Protein AF-A0A1Y3NQA0-F1 (afdb_monomer)

Solvent-accessible surface area (backbone atoms only — not comparable to full-atom values): 13355 Å² total; per-residue (Å²): 139,93,76,60,68,69,59,53,47,51,54,39,72,72,34,87,64,42,62,60,60,48,55,56,28,65,72,42,89,51,62,70,56,17,52,53,32,48,54,48,49,40,62,54,24,56,96,31,71,65,54,22,45,57,48,49,75,68,55,39,61,64,52,38,52,49,50,26,62,70,50,42,31,20,70,16,58,69,68,34,42,52,39,47,51,34,53,46,45,37,40,60,97,28,69,69,44,47,50,49,40,52,74,70,50,49,65,68,46,51,56,75,42,65,31,34,68,46,87,39,80,92,87,34,81,37,81,41,52,66,80,37,91,87,53,80,86,48,73,59,29,52,50,31,46,47,48,54,49,46,51,57,38,65,53,25,39,86,94,46,93,56,17,68,61,43,34,53,52,38,56,77,55,46,41,60,58,58,33,50,50,43,43,68,40,85,91,43,57,66,74,53,18,55,47,24,48,51,35,50,51,40,48,32,60,95,32,67,72,48,40,56,53,56,75,67,59,77,82,78,79,71,84,78,80,65,91,78,78,68,82,80,81,80,128

Mean predicted aligned error: 6.56 Å

Sequence (235 aa):
MNNKPNQLQTCILTSPMGVSRLIDLLDDKREIIRNEGLLLLISLSRSNAEIQKIIAFENAFEKLLGIILQEGVTDGGIVVQDCLQLTHNLLRYNVSNQNLFRESSCIQVLPKLLVSRVQGPKNTLREISLTDPENEWTDQKIVNATLILGLIRILVVPNNPNTTVNQNVMFQCKIMDTLIDLAFCPRIPNKLKCQAFYAIADIIRGNTTNQDSFAKHVIKSGEVIDPTTSPVISS

Secondary structure (DSSP, 8-state):
--S-HHHHHHHHHHSTTHHHHHHGGGG-SSHHHHHHHHHHHHHHHTT-HHHHHHHHHTTHHHHHHHHHHHTTGGG--HHHHHHHHHHHHHHTT-HHHHHHHHHTT-GGGHHHHSEEEEE-GGG-EEEEETTSTT----HHHHHHHHHHHHHHHHHT-TT-TTHHHHHHHHHHTTHHHHHHHHHH-TTS-HHHHHHHHHHHHHHHTT-HHHHHHHHT----------TT-------

Nearest PDB structures (foldseek):
  3grl-assembly1_A  TM=9.377E-01  e=3.101E-14  Bos taurus
  2w3c-assembly1_A  TM=9.663E-01  e=8.653E-14  Homo sapiens
  3gq2-assembly1_A  TM=9.368E-01  e=2.100E-13  Bos taurus
  6lst-assembly1_A  TM=9.363E-01  e=2.687E-11  Saccharomyces cerevisiae S288C
  6lsu-assembly1_A  TM=8.787E-01  e=4.284E-11  Saccharomyces cerevisiae S288C

Foldseek 3Di:
DPDCLPVVLVVQVPDVCSLVVLLVQCVDPPVVSNQVSLVVLLSNLAPDQVSLVVCLVSVLLVSLLVCCLVQFQLPGDVSLLSSLSSLCSSLAPHLPSLVSCVVVVVLLCLVVSQWGWDQDPPRDTDIGHCLDPPNDDDPSSVSRLLSSLVSLCSSLPPPRPRNQVSLVSCVVSVVLVSLVSLLPRPPHDPVNNVSSVSSLCSSPVPHVVSVVVVVPDDDDPDDPPDPPPDPDPDD

pLDDT: mean 90.2, std 13.84, range [35.97, 98.75]

Structure (mmCIF, N/CA/C/O backbone):
data_AF-A0A1Y3NQA0-F1
#
_entry.id   AF-A0A1Y3NQA0-F1
#
loop_
_atom_site.group_PDB
_atom_site.id
_atom_site.type_symbol
_atom_site.label_atom_id
_atom_site.label_alt_id
_atom_site.label_comp_id
_atom_site.label_asym_id
_atom_site.label_entity_id
_atom_site.label_seq_id
_atom_site.pdbx_PDB_ins_code
_atom_site.Cartn_x
_atom_site.Cartn_y
_atom_site.Cartn_z
_atom_site.occupancy
_atom_site.B_iso_or_equiv
_atom_site.auth_seq_id
_atom_site.auth_comp_id
_atom_site.auth_asym_id
_atom_site.auth_atom_id
_atom_site.pdbx_PDB_model_num
ATOM 1 N N . MET A 1 1 ? 8.489 -9.446 24.023 1.00 39.94 1 MET A N 1
ATOM 2 C CA . MET A 1 1 ? 7.274 -9.143 24.814 1.00 39.94 1 MET A CA 1
ATOM 3 C C . MET A 1 1 ? 6.051 -9.888 24.250 1.00 39.94 1 MET A C 1
ATOM 5 O O . MET A 1 1 ? 5.162 -9.264 23.694 1.00 39.94 1 MET A O 1
ATOM 9 N N . ASN A 1 2 ? 5.980 -11.221 24.375 1.00 46.75 2 ASN A N 1
ATOM 10 C CA . ASN A 1 2 ? 4.841 -12.029 23.892 1.00 46.75 2 ASN A CA 1
ATOM 11 C C . ASN A 1 2 ? 3.959 -12.477 25.068 1.00 46.75 2 ASN A C 1
ATOM 13 O O . ASN A 1 2 ? 3.916 -13.658 25.398 1.00 46.75 2 ASN A O 1
ATOM 17 N N . ASN A 1 3 ? 3.296 -11.539 25.748 1.00 59.56 3 ASN A N 1
ATOM 18 C CA . ASN A 1 3 ? 2.455 -11.870 26.900 1.00 59.56 3 ASN A CA 1
ATOM 19 C C . ASN A 1 3 ? 1.006 -11.415 26.649 1.00 59.56 3 ASN A C 1
ATOM 21 O O . ASN A 1 3 ? 0.711 -10.227 26.674 1.00 59.56 3 ASN A O 1
ATOM 25 N N . LYS A 1 4 ? 0.124 -12.383 26.359 1.00 70.69 4 LYS A N 1
ATOM 26 C CA . LYS A 1 4 ? -1.352 -12.272 26.280 1.00 70.69 4 LYS A CA 1
ATOM 27 C C . LYS A 1 4 ? -1.903 -11.101 25.428 1.00 70.69 4 LYS A C 1
ATOM 29 O O . LYS A 1 4 ? -2.600 -10.236 25.963 1.00 70.69 4 LYS A O 1
ATOM 34 N N . PRO A 1 5 ? -1.695 -11.105 24.096 1.00 75.81 5 PRO A N 1
ATOM 35 C CA . PRO A 1 5 ? -2.121 -10.013 23.209 1.00 75.81 5 PRO A CA 1
ATOM 36 C C . PRO A 1 5 ? -3.625 -9.718 23.293 1.00 75.81 5 PRO A C 1
ATOM 38 O O . PRO A 1 5 ? -4.016 -8.558 23.353 1.00 75.81 5 PRO A O 1
ATOM 41 N N . ASN A 1 6 ? -4.464 -10.750 23.410 1.00 79.00 6 ASN A N 1
ATOM 42 C CA . ASN A 1 6 ? -5.917 -10.576 23.499 1.00 79.00 6 ASN A CA 1
ATOM 43 C C . ASN A 1 6 ? -6.341 -9.835 24.777 1.00 79.00 6 ASN A C 1
ATOM 45 O O . ASN A 1 6 ? -7.254 -9.023 24.735 1.00 79.00 6 ASN A O 1
ATOM 49 N N . GLN A 1 7 ? -5.670 -10.078 25.910 1.00 80.19 7 GLN A N 1
ATOM 50 C CA . GLN A 1 7 ? -5.991 -9.380 27.160 1.00 80.19 7 GLN A CA 1
ATOM 51 C C . GLN A 1 7 ? -5.575 -7.911 27.090 1.00 80.19 7 GLN A C 1
ATOM 53 O O . GLN A 1 7 ? -6.334 -7.047 27.516 1.00 80.19 7 GLN A O 1
ATOM 58 N N . LEU A 1 8 ? -4.410 -7.623 26.501 1.00 81.50 8 LEU A N 1
ATOM 59 C CA . LEU A 1 8 ? -3.956 -6.251 26.280 1.00 81.50 8 LEU A CA 1
ATOM 60 C C . LEU A 1 8 ? -4.918 -5.481 25.364 1.00 81.50 8 LEU A C 1
ATOM 62 O O . LEU A 1 8 ? -5.300 -4.360 25.689 1.00 81.50 8 LEU A O 1
ATOM 66 N N . GLN A 1 9 ? -5.342 -6.098 24.257 1.00 83.75 9 GLN A N 1
ATOM 67 C CA . GLN A 1 9 ? -6.334 -5.524 23.348 1.00 83.75 9 GLN A CA 1
ATOM 68 C C . GLN A 1 9 ? -7.642 -5.202 24.081 1.00 83.75 9 GLN A C 1
ATOM 70 O O . GLN A 1 9 ? -8.138 -4.084 23.964 1.00 83.75 9 GLN A O 1
ATOM 75 N N . THR A 1 10 ? -8.166 -6.134 24.887 1.00 81.38 10 THR A N 1
ATOM 76 C CA . THR A 1 10 ? -9.377 -5.897 25.686 1.00 81.38 10 THR A CA 1
ATOM 77 C C . THR A 1 10 ? -9.194 -4.738 26.664 1.00 81.38 10 THR A C 1
ATOM 79 O O . THR A 1 10 ? -10.035 -3.847 26.698 1.00 81.38 10 THR A O 1
ATOM 82 N N . CYS A 1 11 ? -8.088 -4.696 27.414 1.00 81.69 11 CYS A N 1
ATOM 83 C CA . CYS A 1 11 ? -7.825 -3.608 28.359 1.00 81.69 11 CYS A CA 1
ATOM 84 C C . CYS A 1 11 ? -7.766 -2.238 27.666 1.00 81.69 11 CYS A C 1
ATOM 86 O O . CYS A 1 11 ? -8.331 -1.265 28.165 1.00 81.69 11 CYS A O 1
ATOM 88 N N . ILE A 1 12 ? -7.112 -2.158 26.504 1.00 81.44 12 ILE A N 1
ATOM 89 C CA . ILE A 1 12 ? -7.012 -0.912 25.734 1.00 81.44 12 ILE A CA 1
ATOM 90 C C . ILE A 1 12 ? -8.382 -0.486 25.203 1.00 81.44 12 ILE A C 1
ATOM 92 O O . ILE A 1 12 ? -8.710 0.693 25.294 1.00 81.44 12 ILE A O 1
ATOM 96 N N . LEU A 1 13 ? -9.199 -1.425 24.716 1.00 83.69 13 LEU A N 1
ATOM 97 C CA . LEU A 1 13 ? -10.564 -1.142 24.260 1.00 83.69 13 LEU A CA 1
ATOM 98 C C . LEU A 1 13 ? -11.479 -0.658 25.394 1.00 83.69 13 LEU A C 1
ATOM 100 O O . LEU A 1 13 ? -12.356 0.166 25.158 1.00 83.69 13 LEU A O 1
ATOM 104 N N . THR A 1 14 ? -11.274 -1.137 26.624 1.00 85.19 14 THR A N 1
ATOM 105 C CA . THR A 1 14 ? -12.035 -0.664 27.794 1.00 85.19 14 THR A CA 1
ATOM 106 C C . THR A 1 14 ? -11.575 0.697 28.317 1.00 85.19 14 THR A C 1
ATOM 108 O O . THR A 1 14 ? -12.280 1.310 29.115 1.00 85.19 14 THR A O 1
ATOM 111 N N . SER A 1 15 ? -10.403 1.175 27.890 1.00 84.00 15 SER A N 1
ATOM 112 C CA . SER A 1 15 ? -9.869 2.473 28.293 1.00 84.00 15 SER A CA 1
ATOM 113 C C . SER A 1 15 ? -10.393 3.575 27.365 1.00 84.00 15 SER A C 1
ATOM 115 O O . SER A 1 15 ? -10.116 3.536 26.160 1.00 84.00 15 SER A O 1
ATOM 117 N N . PRO A 1 16 ? -11.103 4.595 27.883 1.00 81.69 16 PRO A N 1
ATOM 118 C CA . PRO A 1 16 ? -11.531 5.731 27.074 1.00 81.69 16 PRO A CA 1
ATOM 119 C C . PRO A 1 16 ? -10.336 6.393 26.372 1.00 81.69 16 PRO A C 1
ATOM 121 O O . PRO A 1 16 ? -9.342 6.731 27.015 1.00 81.69 16 PRO A O 1
ATOM 124 N N . MET A 1 17 ? -10.433 6.580 25.052 1.00 84.56 17 MET A N 1
ATOM 125 C CA . MET A 1 17 ? -9.368 7.139 24.197 1.00 84.56 17 MET A CA 1
ATOM 126 C C . MET A 1 17 ? -8.048 6.348 24.196 1.00 84.56 17 MET A C 1
ATOM 128 O O . MET A 1 17 ? -7.018 6.874 23.771 1.00 84.56 17 MET A O 1
ATOM 132 N N . GLY A 1 18 ? -8.044 5.096 24.670 1.00 86.19 18 GLY A N 1
ATOM 133 C CA . GLY A 1 18 ? -6.828 4.289 24.762 1.00 86.19 18 GLY A CA 1
ATOM 134 C C . GLY A 1 18 ? -6.134 4.134 23.410 1.00 86.19 18 GLY A C 1
ATOM 135 O O . GLY A 1 18 ? -4.936 4.370 23.309 1.00 86.19 18 GLY A O 1
ATOM 136 N N . VAL A 1 19 ? -6.898 3.800 22.367 1.00 86.38 19 VAL A N 1
ATOM 137 C CA . VAL A 1 19 ? -6.375 3.641 21.002 1.00 86.38 19 VAL A CA 1
ATOM 138 C C . VAL A 1 19 ? -5.991 4.991 20.385 1.00 86.38 19 VAL A C 1
ATOM 140 O O . VAL A 1 19 ? -4.901 5.089 19.832 1.00 86.38 19 VAL A O 1
ATOM 143 N N . SER A 1 20 ? -6.812 6.037 20.534 1.00 87.69 20 SER A N 1
ATOM 144 C CA . SER A 1 20 ? -6.540 7.369 19.965 1.00 87.69 20 SER A CA 1
ATOM 145 C C . SER A 1 20 ? -5.198 7.935 20.448 1.00 87.69 20 SER A C 1
ATOM 147 O O . SER A 1 20 ? -4.374 8.344 19.638 1.00 87.69 20 SER A O 1
ATOM 149 N N . ARG A 1 21 ? -4.888 7.817 21.749 1.00 89.88 21 ARG A N 1
ATOM 150 C CA . ARG A 1 21 ? -3.587 8.253 22.297 1.00 89.88 21 ARG A CA 1
ATOM 151 C C . ARG A 1 21 ? -2.388 7.494 21.729 1.00 89.88 21 ARG A C 1
ATOM 153 O O . ARG A 1 21 ? -1.283 8.023 21.721 1.00 89.88 21 ARG A O 1
ATOM 160 N N . LEU A 1 22 ? -2.574 6.241 21.309 1.00 90.19 22 LEU A N 1
ATOM 161 C CA . LEU A 1 22 ? -1.507 5.470 20.664 1.00 90.19 22 LEU A CA 1
ATOM 162 C C . LEU A 1 22 ? -1.283 5.918 19.220 1.00 90.19 22 LEU A C 1
ATOM 164 O O . LEU A 1 22 ? -0.169 5.806 18.720 1.00 90.19 22 LEU A O 1
ATOM 168 N N . ILE A 1 23 ? -2.319 6.433 18.563 1.00 90.62 23 ILE A N 1
ATOM 169 C CA . ILE A 1 23 ? -2.231 6.981 17.207 1.00 90.62 23 ILE A CA 1
ATOM 170 C C . ILE A 1 23 ? -1.533 8.338 17.230 1.00 90.62 23 ILE A C 1
ATOM 172 O O . ILE A 1 23 ? -0.713 8.586 16.352 1.00 90.62 23 ILE A O 1
ATOM 176 N N . ASP A 1 24 ? -1.752 9.150 18.269 1.00 91.81 24 ASP A N 1
ATOM 177 C CA . ASP A 1 24 ? -1.032 10.418 18.476 1.00 91.81 24 ASP A CA 1
ATOM 178 C C . ASP A 1 24 ? 0.497 10.227 18.520 1.00 91.81 24 ASP A C 1
ATOM 180 O O . ASP A 1 24 ? 1.255 11.130 18.164 1.00 91.81 24 ASP A O 1
ATOM 184 N N . LEU A 1 25 ? 0.979 9.035 18.903 1.00 92.50 25 LEU A N 1
ATOM 185 C CA . LEU A 1 25 ? 2.411 8.711 18.879 1.00 92.50 25 LEU A CA 1
ATOM 186 C C . LEU A 1 25 ? 2.994 8.738 17.459 1.00 92.50 25 LEU A C 1
ATOM 188 O O . LEU A 1 25 ? 4.192 8.967 17.310 1.00 92.50 25 LEU A O 1
ATOM 192 N N . LEU A 1 26 ? 2.176 8.533 16.419 1.00 91.88 26 LEU A N 1
ATOM 193 C CA . LEU A 1 26 ? 2.624 8.616 15.026 1.00 91.88 26 LEU A CA 1
ATOM 194 C C . LEU A 1 26 ? 3.029 10.042 14.619 1.00 91.88 26 LEU A C 1
ATOM 196 O O . LEU A 1 26 ? 3.794 10.200 13.668 1.00 91.88 26 LEU A O 1
ATOM 200 N N . ASP A 1 27 ? 2.560 11.061 15.345 1.00 91.81 27 ASP A N 1
ATOM 201 C CA . ASP A 1 27 ? 2.918 12.467 15.132 1.00 91.81 27 ASP A CA 1
ATOM 202 C C . ASP A 1 27 ? 4.061 12.941 16.055 1.00 91.81 27 ASP A C 1
ATOM 204 O O . ASP A 1 27 ? 4.431 14.121 16.035 1.00 91.81 27 ASP A O 1
ATOM 208 N N . ASP A 1 28 ? 4.637 12.059 16.886 1.00 93.94 28 ASP A N 1
ATOM 209 C CA . ASP A 1 28 ? 5.738 12.443 17.771 1.00 93.94 28 ASP A CA 1
ATOM 210 C C . ASP A 1 28 ? 6.985 12.808 16.951 1.00 93.94 28 ASP A C 1
ATOM 212 O O . ASP A 1 28 ? 7.446 12.063 16.086 1.00 93.94 28 ASP A O 1
ATOM 216 N N . LYS A 1 29 ? 7.571 13.972 17.255 1.00 91.19 29 LYS A N 1
ATOM 217 C CA . LYS A 1 29 ? 8.772 14.489 16.576 1.00 91.19 29 LYS A CA 1
ATOM 218 C C . LYS A 1 29 ? 10.005 13.615 16.798 1.00 91.19 29 LYS A C 1
ATOM 220 O O . LYS A 1 29 ? 10.979 13.731 16.061 1.00 91.19 29 LYS A O 1
ATOM 225 N N . ARG A 1 30 ? 10.011 12.803 17.856 1.00 94.12 30 ARG A N 1
ATOM 226 C CA . ARG A 1 30 ? 11.107 11.889 18.173 1.00 94.12 30 ARG A CA 1
ATOM 227 C C . ARG A 1 30 ? 10.860 10.590 17.423 1.00 94.12 30 ARG A C 1
ATOM 229 O O . ARG A 1 30 ? 10.008 9.800 17.823 1.00 94.12 30 ARG A O 1
ATOM 236 N N . GLU A 1 31 ? 11.658 10.344 16.388 1.00 91.19 31 GLU A N 1
ATOM 237 C CA . GLU A 1 31 ? 11.526 9.162 15.523 1.00 91.19 31 GLU A CA 1
ATOM 238 C C . GLU A 1 31 ? 11.477 7.849 16.309 1.00 91.19 31 GLU A C 1
ATOM 240 O O . GLU A 1 31 ? 10.686 6.972 15.985 1.00 91.19 31 GLU A O 1
ATOM 245 N N . ILE A 1 32 ? 12.252 7.732 17.391 1.00 93.44 32 ILE A N 1
ATOM 246 C CA . ILE A 1 32 ? 12.253 6.544 18.258 1.00 93.44 32 ILE A CA 1
ATOM 247 C C . ILE A 1 32 ? 10.853 6.279 18.833 1.00 93.44 32 ILE A C 1
ATOM 249 O O . ILE A 1 32 ? 10.381 5.148 18.802 1.00 93.44 32 ILE A O 1
ATOM 253 N N . ILE A 1 33 ? 10.164 7.311 19.328 1.00 94.12 33 ILE A N 1
ATOM 254 C CA . ILE A 1 33 ? 8.828 7.157 19.923 1.00 94.12 33 ILE A CA 1
ATOM 255 C C . ILE A 1 33 ? 7.800 6.837 18.848 1.00 94.12 33 ILE A C 1
ATOM 257 O O . ILE A 1 33 ? 6.993 5.927 19.032 1.00 94.12 33 ILE A O 1
ATOM 261 N N . ARG A 1 34 ? 7.863 7.539 17.714 1.00 94.75 34 ARG A N 1
ATOM 262 C CA . ARG A 1 34 ? 7.008 7.274 16.556 1.00 94.75 34 ARG A CA 1
ATOM 263 C C . ARG A 1 34 ? 7.132 5.823 16.086 1.00 94.75 34 ARG A C 1
ATOM 265 O O . ARG A 1 34 ? 6.122 5.152 15.885 1.00 94.75 34 ARG A O 1
ATOM 272 N N . ASN A 1 35 ? 8.360 5.326 15.949 1.00 93.69 35 ASN A N 1
ATOM 273 C CA . ASN A 1 35 ? 8.638 3.981 15.449 1.00 93.69 35 ASN A CA 1
ATOM 274 C C . ASN A 1 35 ? 8.202 2.898 16.456 1.00 93.69 35 ASN A C 1
ATOM 276 O O . ASN A 1 35 ? 7.581 1.913 16.064 1.00 93.69 35 ASN A O 1
ATOM 280 N N . GLU A 1 36 ? 8.432 3.093 17.759 1.00 94.00 36 GLU A N 1
ATOM 281 C CA . GLU A 1 36 ? 7.929 2.169 18.791 1.00 94.00 36 GLU A CA 1
ATOM 282 C C . GLU A 1 36 ? 6.392 2.184 18.884 1.00 94.00 36 GLU A C 1
ATOM 284 O O . GLU A 1 36 ? 5.756 1.136 19.028 1.00 94.00 36 GLU A O 1
ATOM 289 N N . GLY A 1 37 ? 5.772 3.359 18.732 1.00 94.75 37 GLY A N 1
ATOM 290 C CA . GLY A 1 37 ? 4.318 3.499 18.628 1.00 94.75 37 GLY A CA 1
ATOM 291 C C . GLY A 1 37 ? 3.750 2.726 17.435 1.00 94.75 37 GLY A C 1
ATOM 292 O O . GLY A 1 37 ? 2.760 2.003 17.573 1.00 94.75 37 GLY A O 1
ATOM 293 N N . LEU A 1 38 ? 4.420 2.792 16.283 1.00 95.81 38 LEU A N 1
ATOM 294 C CA . LEU A 1 38 ? 4.060 2.039 15.084 1.00 95.81 38 LEU A CA 1
ATOM 295 C C . LEU A 1 38 ? 4.112 0.519 15.317 1.00 95.81 38 LEU A C 1
ATOM 297 O O . LEU A 1 38 ? 3.150 -0.184 14.995 1.00 95.81 38 LEU A O 1
ATOM 301 N N . LEU A 1 39 ? 5.178 0.007 15.940 1.00 95.56 39 LEU A N 1
ATOM 302 C CA . LEU A 1 39 ? 5.300 -1.416 16.287 1.00 95.56 39 LEU A CA 1
ATOM 303 C C . LEU A 1 39 ? 4.198 -1.877 17.252 1.00 95.56 39 LEU A C 1
ATOM 305 O O . LEU A 1 39 ? 3.630 -2.966 17.091 1.00 95.56 39 LEU A O 1
ATOM 309 N N . LEU A 1 40 ? 3.844 -1.037 18.226 1.00 93.56 40 LEU A N 1
ATOM 310 C CA . LEU A 1 40 ? 2.735 -1.306 19.136 1.00 93.56 40 LEU A CA 1
ATOM 311 C C . LEU A 1 40 ? 1.400 -1.390 18.380 1.00 93.56 40 LEU A C 1
ATOM 313 O O . LEU A 1 40 ? 0.653 -2.352 18.571 1.00 93.56 40 LEU A O 1
ATOM 317 N N . LEU A 1 41 ? 1.118 -0.451 17.473 1.00 95.38 41 LEU A N 1
ATOM 318 C CA . LEU A 1 41 ? -0.094 -0.466 16.645 1.00 95.38 41 LEU A CA 1
ATOM 319 C C . LEU A 1 41 ? -0.153 -1.690 15.715 1.00 95.38 41 LEU A C 1
ATOM 321 O O . LEU A 1 41 ? -1.226 -2.275 15.536 1.00 95.38 41 LEU A O 1
ATOM 325 N N . ILE A 1 42 ? 0.978 -2.148 15.167 1.00 95.25 42 ILE A N 1
ATOM 326 C CA . ILE A 1 42 ? 1.055 -3.402 14.394 1.00 95.25 42 ILE A CA 1
ATOM 327 C C . ILE A 1 42 ? 0.654 -4.598 15.260 1.00 95.25 42 ILE A C 1
ATOM 329 O O . ILE A 1 42 ? -0.109 -5.460 14.816 1.00 95.25 42 ILE A O 1
ATOM 333 N N . SER A 1 43 ? 1.152 -4.659 16.495 1.00 92.25 43 SER A N 1
ATOM 334 C CA . SER A 1 43 ? 0.813 -5.728 17.436 1.00 92.25 43 SER A CA 1
ATOM 335 C C . SER A 1 43 ? -0.675 -5.702 17.806 1.00 92.25 43 SER A C 1
ATOM 337 O O . SER A 1 43 ? -1.351 -6.731 17.756 1.00 92.25 43 SER A O 1
ATOM 339 N N . 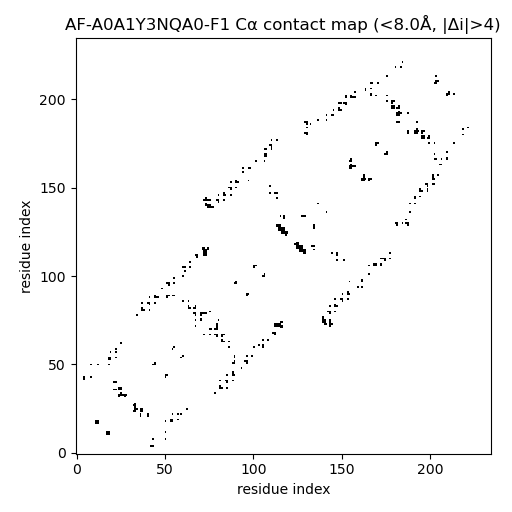LEU A 1 44 ? -1.215 -4.516 18.100 1.00 91.38 44 LEU A N 1
ATOM 340 C CA . LEU A 1 44 ? -2.604 -4.335 18.527 1.00 91.38 44 LEU A CA 1
ATOM 341 C C . LEU A 1 44 ? -3.623 -4.567 17.412 1.00 91.38 44 LEU A C 1
ATOM 343 O O . LEU A 1 44 ? -4.673 -5.147 17.668 1.00 91.38 44 LEU A O 1
ATOM 347 N N . SER A 1 45 ? -3.320 -4.158 16.182 1.00 93.31 45 SER A N 1
ATOM 348 C CA . SER A 1 45 ? -4.211 -4.325 15.023 1.00 93.31 45 SER A CA 1
ATOM 349 C C . SER A 1 45 ? -4.277 -5.763 14.499 1.00 93.31 45 SER A C 1
ATOM 351 O O . SER A 1 45 ? -5.117 -6.081 13.650 1.00 93.31 45 SER A O 1
ATOM 353 N N . ARG A 1 46 ? -3.408 -6.660 14.979 1.00 90.38 46 ARG A N 1
ATOM 354 C CA . ARG A 1 46 ? -3.357 -8.046 14.512 1.00 90.38 46 ARG A CA 1
ATOM 355 C C . ARG A 1 46 ? -4.639 -8.791 14.893 1.00 90.38 46 ARG A C 1
ATOM 357 O O . ARG A 1 46 ? -4.913 -9.021 16.069 1.00 90.38 46 ARG A O 1
ATOM 364 N N . SER A 1 47 ? -5.396 -9.197 13.872 1.00 85.06 47 SER A N 1
ATOM 365 C CA . SER A 1 47 ? -6.607 -10.026 13.982 1.00 85.06 47 SER A CA 1
ATOM 366 C C . SER A 1 47 ? -7.712 -9.470 14.894 1.00 85.06 47 SER A C 1
ATOM 368 O O . SER A 1 47 ? -8.532 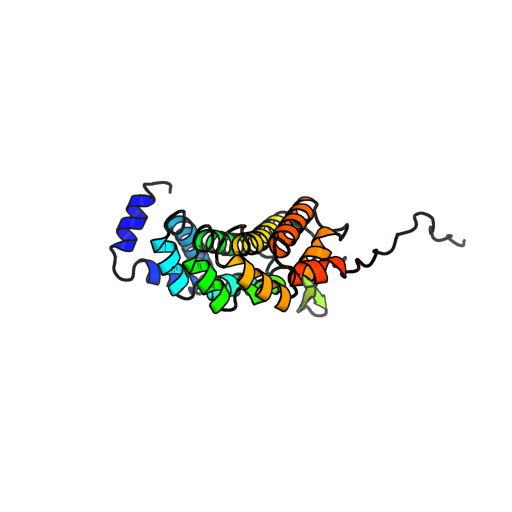-10.240 15.389 1.00 85.06 47 SER A O 1
ATOM 370 N N . ASN A 1 48 ? -7.767 -8.150 15.105 1.00 90.06 48 ASN A N 1
ATOM 371 C CA . ASN A 1 48 ? -8.806 -7.502 15.907 1.00 90.06 48 ASN A CA 1
ATOM 372 C C . ASN A 1 48 ? -9.527 -6.431 15.078 1.00 90.06 48 ASN A C 1
ATOM 374 O O . ASN A 1 48 ? -9.047 -5.306 14.942 1.00 90.06 48 ASN A O 1
ATOM 378 N N . ALA A 1 49 ? -10.678 -6.798 14.508 1.00 91.50 49 ALA A N 1
ATOM 379 C CA . ALA A 1 49 ? -11.427 -5.944 13.586 1.00 91.50 49 ALA A CA 1
ATOM 380 C C . ALA A 1 49 ? -11.904 -4.629 14.223 1.00 91.50 49 ALA A C 1
ATOM 382 O O . ALA A 1 49 ? -12.007 -3.625 13.524 1.00 91.50 49 ALA A O 1
ATOM 383 N N . GLU A 1 50 ? -12.170 -4.620 15.530 1.00 91.38 50 GLU A N 1
ATOM 384 C CA . GLU A 1 50 ? -12.639 -3.423 16.229 1.00 91.38 50 GLU A CA 1
ATOM 385 C C . GLU A 1 50 ? -11.505 -2.415 16.414 1.00 91.38 50 GLU A C 1
ATOM 387 O O . GLU A 1 50 ? -11.634 -1.258 16.023 1.00 91.38 50 GLU A O 1
ATOM 392 N N . ILE A 1 51 ? -10.340 -2.873 16.884 1.00 93.00 51 ILE A N 1
ATOM 393 C CA . ILE A 1 51 ? -9.141 -2.028 16.967 1.00 93.00 51 ILE A CA 1
ATOM 394 C C . ILE A 1 51 ? -8.748 -1.511 15.582 1.00 93.00 51 ILE A C 1
ATOM 396 O O . ILE A 1 51 ? -8.427 -0.336 15.440 1.00 93.00 51 ILE A O 1
ATOM 400 N N . GLN A 1 52 ? -8.804 -2.355 14.548 1.00 95.75 52 GLN A N 1
ATOM 401 C CA . GLN A 1 52 ? -8.510 -1.928 13.178 1.00 95.75 52 GLN A CA 1
ATOM 402 C C . GLN A 1 52 ? -9.431 -0.799 12.708 1.00 95.75 52 GLN A C 1
ATOM 404 O O . GLN A 1 52 ? -8.959 0.122 12.046 1.00 95.75 52 GLN A O 1
ATOM 409 N N . LYS A 1 53 ? -10.730 -0.866 13.021 1.00 94.94 53 LYS A N 1
ATOM 410 C CA . LYS A 1 53 ? -11.682 0.196 12.677 1.00 94.94 53 LYS A CA 1
ATOM 411 C C . LYS A 1 53 ? -11.370 1.476 13.436 1.00 94.94 53 LYS A C 1
ATOM 413 O O . LYS A 1 53 ? -11.258 2.516 12.803 1.00 94.94 53 LYS A O 1
ATOM 418 N N . ILE A 1 54 ? -11.177 1.394 14.755 1.00 93.94 54 ILE A N 1
ATOM 419 C CA . ILE A 1 54 ? -10.851 2.567 15.581 1.00 93.94 54 ILE A CA 1
ATOM 420 C C . ILE A 1 54 ? -9.582 3.245 15.058 1.00 93.94 54 ILE A C 1
ATOM 422 O O . ILE A 1 54 ? -9.584 4.451 14.852 1.00 93.94 54 ILE A O 1
ATOM 426 N N . ILE A 1 55 ? -8.531 2.469 14.761 1.00 95.50 55 ILE A N 1
ATOM 427 C CA . ILE A 1 55 ? -7.297 3.020 14.190 1.00 95.50 55 ILE A CA 1
ATOM 428 C C . ILE A 1 55 ? -7.566 3.715 12.855 1.00 95.50 55 ILE A C 1
ATOM 430 O O . ILE A 1 55 ? -7.100 4.827 12.637 1.00 95.50 55 ILE A O 1
ATOM 434 N N . ALA A 1 56 ? -8.320 3.080 11.959 1.00 95.44 56 ALA A N 1
ATOM 435 C CA . ALA A 1 56 ? -8.595 3.645 10.646 1.00 95.44 56 ALA A CA 1
ATOM 436 C C . ALA A 1 56 ? -9.429 4.939 10.712 1.00 95.44 56 ALA A C 1
ATOM 438 O O . ALA A 1 56 ? -9.134 5.873 9.971 1.00 95.44 56 ALA A O 1
ATOM 439 N N . PHE A 1 57 ? -10.417 5.021 11.612 1.00 93.62 57 PHE A N 1
ATOM 440 C CA . PHE A 1 57 ? -11.266 6.210 11.781 1.00 93.62 57 PHE A CA 1
ATOM 441 C C . PHE A 1 57 ? -10.514 7.442 12.292 1.00 93.62 57 PHE A C 1
ATOM 443 O O . PHE A 1 57 ? -10.937 8.564 12.036 1.00 93.62 57 PHE A O 1
ATOM 450 N N . GLU A 1 58 ? -9.374 7.248 12.945 1.00 93.56 58 GLU A N 1
ATOM 451 C CA . GLU A 1 58 ? -8.504 8.317 13.447 1.00 93.56 58 GLU A CA 1
ATOM 452 C C . GLU A 1 58 ? -7.480 8.768 12.381 1.00 93.56 58 GLU A C 1
ATOM 454 O O . GLU A 1 58 ? -6.342 9.132 12.686 1.00 93.56 58 GLU A O 1
ATOM 459 N N . ASN A 1 59 ? -7.867 8.721 11.097 1.00 94.25 59 ASN A N 1
ATOM 460 C CA . ASN A 1 59 ? -7.079 9.209 9.955 1.00 94.25 59 ASN A CA 1
ATOM 461 C C . ASN A 1 59 ? -5.685 8.549 9.837 1.00 94.25 59 ASN A C 1
ATOM 463 O O . ASN A 1 59 ? -4.692 9.173 9.442 1.00 94.25 59 ASN A O 1
ATOM 467 N N . ALA A 1 60 ? -5.582 7.276 10.238 1.00 96.06 60 ALA A N 1
ATOM 468 C CA . ALA A 1 60 ? -4.309 6.563 10.256 1.00 96.06 60 ALA A CA 1
ATOM 469 C C . ALA A 1 60 ? -3.774 6.262 8.850 1.00 96.06 60 ALA A C 1
ATOM 471 O O . ALA A 1 60 ? -2.561 6.215 8.668 1.00 96.06 60 ALA A O 1
ATOM 472 N N . PHE A 1 61 ? -4.631 6.068 7.843 1.00 97.94 61 PHE A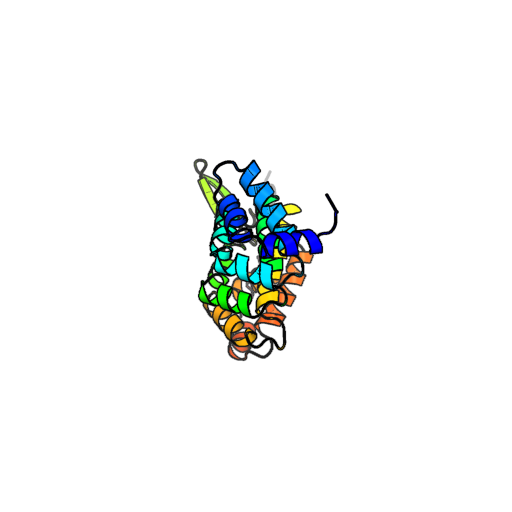 N 1
ATOM 473 C CA . PHE A 1 61 ? -4.168 5.736 6.493 1.00 97.94 61 PHE A CA 1
ATOM 474 C C . PHE A 1 61 ? -3.352 6.867 5.872 1.00 97.94 61 PHE A C 1
ATOM 476 O O . PHE A 1 61 ? -2.248 6.639 5.382 1.00 97.94 61 PHE A O 1
ATOM 483 N N . GLU A 1 62 ? -3.856 8.090 5.951 1.00 97.00 62 GLU A N 1
ATOM 484 C CA . GLU A 1 62 ? -3.215 9.298 5.452 1.00 97.00 62 GLU A CA 1
ATOM 485 C C . GLU A 1 62 ? -1.890 9.549 6.179 1.00 97.00 62 GLU A C 1
ATOM 487 O O . GLU A 1 62 ? -0.886 9.858 5.535 1.00 97.00 62 GLU A O 1
ATOM 492 N N . LYS A 1 63 ? -1.856 9.341 7.505 1.00 96.38 63 LYS A N 1
ATOM 493 C CA . LYS A 1 63 ? -0.627 9.435 8.311 1.00 96.38 63 LYS A CA 1
ATOM 494 C C . LYS A 1 63 ? 0.414 8.408 7.866 1.00 96.38 63 LYS A C 1
ATOM 496 O O . LYS A 1 63 ? 1.552 8.774 7.582 1.00 96.38 63 LYS A O 1
ATOM 501 N N . LEU A 1 64 ? 0.029 7.136 7.752 1.00 98.12 64 LEU A N 1
ATOM 502 C CA . LEU A 1 64 ? 0.938 6.052 7.365 1.00 98.12 64 LEU A CA 1
ATOM 503 C C . LEU A 1 64 ? 1.477 6.239 5.944 1.00 98.12 64 LEU A C 1
ATOM 505 O O . LEU A 1 64 ? 2.679 6.108 5.722 1.00 98.12 64 LEU A O 1
ATOM 509 N N . LEU A 1 65 ? 0.616 6.594 4.989 1.00 98.25 65 LEU A N 1
ATOM 510 C CA . LEU A 1 65 ? 1.035 6.891 3.619 1.00 98.25 65 LEU A CA 1
ATOM 511 C C . LEU A 1 65 ? 1.924 8.137 3.552 1.00 98.25 65 LEU A C 1
ATOM 513 O O . LEU A 1 65 ? 2.889 8.149 2.790 1.00 98.25 65 LEU A O 1
ATOM 517 N N . GLY A 1 66 ? 1.645 9.153 4.371 1.00 97.50 66 GLY A N 1
ATOM 518 C CA . GLY A 1 66 ? 2.489 10.335 4.520 1.00 97.50 66 GLY A CA 1
ATOM 519 C C . GLY A 1 66 ? 3.900 9.988 4.992 1.00 97.50 66 GLY A C 1
ATOM 520 O O . GLY A 1 66 ? 4.867 10.433 4.375 1.00 97.50 66 GLY A O 1
ATOM 521 N N . ILE A 1 67 ? 4.023 9.135 6.015 1.00 96.88 67 ILE A N 1
ATOM 522 C CA . ILE A 1 67 ? 5.321 8.639 6.495 1.00 96.88 67 ILE A CA 1
ATOM 523 C C . ILE A 1 67 ? 6.039 7.876 5.376 1.00 96.88 67 ILE A C 1
ATOM 525 O O . ILE A 1 67 ? 7.187 8.184 5.080 1.00 96.88 67 ILE A O 1
ATOM 529 N N . ILE A 1 68 ? 5.365 6.956 4.675 1.00 98.31 68 ILE A N 1
ATOM 530 C CA . ILE A 1 68 ? 5.981 6.196 3.570 1.00 98.31 68 ILE A CA 1
ATOM 531 C C . ILE A 1 68 ? 6.510 7.127 2.469 1.00 98.31 68 ILE A C 1
ATOM 533 O O . ILE A 1 68 ? 7.614 6.937 1.958 1.00 98.31 68 ILE A O 1
ATOM 537 N N . LEU A 1 69 ? 5.734 8.149 2.103 1.00 97.31 69 LEU A N 1
ATOM 538 C CA . LEU A 1 69 ? 6.136 9.139 1.107 1.00 97.31 69 LEU A CA 1
ATOM 539 C C . LEU A 1 69 ? 7.323 9.986 1.575 1.00 97.31 69 LEU A C 1
ATOM 541 O O . LEU A 1 69 ? 8.126 10.392 0.740 1.00 97.31 69 LEU A O 1
ATOM 545 N N . GLN A 1 70 ? 7.455 10.277 2.866 1.00 95.31 70 GLN A N 1
ATOM 546 C CA . GLN A 1 70 ? 8.578 11.051 3.402 1.00 95.31 70 GLN A CA 1
ATOM 547 C C . GLN A 1 70 ? 9.847 10.199 3.516 1.00 95.31 70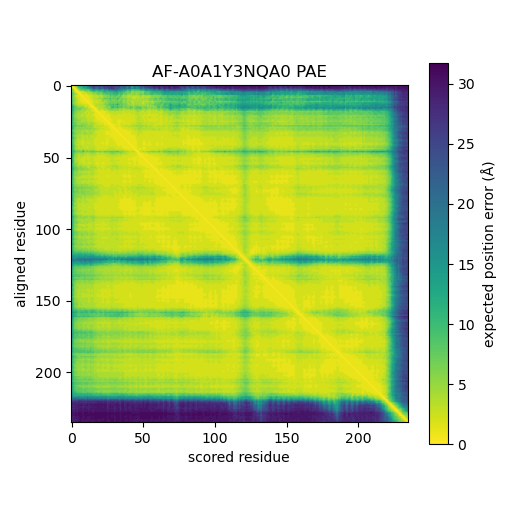 GLN A C 1
ATOM 549 O O . GLN A 1 70 ? 10.914 10.637 3.098 1.00 95.31 70 GLN A O 1
ATOM 554 N N . GLU A 1 71 ? 9.706 8.952 3.961 1.00 95.19 71 GLU A N 1
ATOM 555 C CA . GLU A 1 71 ? 10.792 8.005 4.252 1.00 95.19 71 GLU A CA 1
ATOM 556 C C . GLU A 1 71 ? 11.359 7.306 3.001 1.00 95.19 71 GLU A C 1
ATOM 558 O O . GLU A 1 71 ? 12.027 6.283 3.103 1.00 95.19 71 GLU A O 1
ATOM 563 N N . GLY A 1 72 ? 11.106 7.837 1.801 1.00 94.94 72 GLY A N 1
ATOM 564 C CA . GLY A 1 72 ? 11.742 7.348 0.573 1.00 94.94 72 GLY A CA 1
ATOM 565 C C . GLY A 1 72 ? 11.005 6.227 -0.160 1.00 94.94 72 GLY A C 1
ATOM 566 O O . GLY A 1 72 ? 11.602 5.597 -1.026 1.00 94.94 72 GLY A O 1
ATOM 567 N N . VAL A 1 73 ? 9.715 6.005 0.118 1.00 97.19 73 VAL A N 1
ATOM 568 C CA . VAL A 1 73 ? 8.858 5.038 -0.599 1.00 97.19 73 VAL A CA 1
ATOM 569 C C . VAL A 1 73 ? 9.499 3.646 -0.688 1.00 97.19 73 VAL A C 1
ATOM 571 O O . VAL A 1 73 ? 9.882 3.101 0.342 1.00 97.19 73 VAL A O 1
ATOM 574 N N . THR A 1 74 ? 9.626 3.034 -1.873 1.00 97.62 74 THR A N 1
ATOM 575 C CA . THR A 1 74 ? 10.275 1.720 -2.003 1.00 97.62 74 THR A CA 1
ATOM 576 C C . THR A 1 74 ? 11.706 1.692 -1.461 1.00 97.62 74 THR A C 1
ATOM 578 O O . THR A 1 74 ? 12.084 0.673 -0.886 1.00 97.62 74 THR A O 1
ATOM 581 N N . ASP A 1 75 ? 12.467 2.786 -1.570 1.00 97.62 75 ASP A N 1
ATOM 582 C CA . ASP A 1 75 ? 13.853 2.889 -1.088 1.00 97.62 75 ASP A CA 1
ATOM 583 C C . ASP A 1 75 ? 13.963 3.078 0.431 1.00 97.62 75 ASP A C 1
ATOM 585 O O . ASP A 1 75 ? 15.063 3.042 0.983 1.00 97.62 75 ASP A O 1
ATOM 589 N N . GLY A 1 76 ? 12.836 3.272 1.119 1.00 96.94 76 GLY A N 1
ATOM 590 C CA . GLY A 1 76 ? 12.820 3.482 2.557 1.00 96.94 76 GLY A CA 1
ATOM 591 C C . GLY A 1 76 ? 13.244 2.267 3.377 1.00 96.94 76 GLY A C 1
ATOM 592 O O . GLY A 1 76 ? 13.198 1.115 2.941 1.00 96.94 76 GLY A O 1
ATOM 593 N N . GLY A 1 77 ? 13.650 2.532 4.616 1.00 97.38 77 GLY A N 1
ATOM 594 C CA . GLY A 1 77 ? 14.078 1.499 5.553 1.00 97.38 77 GLY A CA 1
ATOM 595 C C . GLY A 1 77 ? 12.921 0.728 6.197 1.00 97.38 77 GLY A C 1
ATOM 596 O O . GLY A 1 77 ? 11.794 0.675 5.703 1.00 97.38 77 GLY A O 1
ATOM 597 N N . ILE A 1 78 ? 13.205 0.162 7.370 1.00 97.69 78 ILE A N 1
ATOM 598 C CA . ILE A 1 78 ? 12.256 -0.633 8.165 1.00 97.69 78 ILE A CA 1
ATOM 599 C C . ILE A 1 78 ? 10.985 0.151 8.524 1.00 97.69 78 ILE A C 1
ATOM 601 O O . ILE A 1 78 ? 9.904 -0.425 8.542 1.00 97.69 78 ILE A O 1
ATOM 605 N N . VAL A 1 79 ? 11.075 1.471 8.708 1.00 97.44 79 VAL A N 1
ATOM 606 C CA . VAL A 1 79 ? 9.904 2.315 9.005 1.00 97.44 79 VAL A CA 1
ATOM 607 C C . VAL A 1 79 ? 8.849 2.226 7.897 1.00 97.44 79 VAL A C 1
ATOM 609 O O . VAL A 1 79 ? 7.663 2.077 8.189 1.00 97.44 79 VAL A O 1
ATOM 612 N N . VAL A 1 80 ? 9.260 2.235 6.622 1.00 98.44 80 VAL A N 1
ATOM 613 C CA . VAL A 1 80 ? 8.328 2.056 5.496 1.00 98.44 80 VAL A CA 1
ATOM 614 C C . VAL A 1 80 ? 7.679 0.678 5.546 1.00 98.44 80 VAL A C 1
ATOM 616 O O . VAL A 1 80 ? 6.459 0.566 5.399 1.00 98.44 80 VAL A O 1
ATOM 619 N N . GLN A 1 81 ? 8.474 -0.366 5.779 1.00 98.56 81 GLN A N 1
ATOM 620 C CA . GLN A 1 81 ? 7.968 -1.729 5.915 1.00 98.56 81 GLN A CA 1
ATOM 621 C C . GLN A 1 81 ? 6.917 -1.827 7.024 1.00 98.56 81 GLN A C 1
ATOM 623 O O . GLN A 1 81 ? 5.862 -2.424 6.812 1.00 98.56 81 GLN A O 1
ATOM 628 N N . ASP A 1 82 ? 7.179 -1.226 8.181 1.00 98.44 82 ASP A N 1
ATOM 629 C CA . ASP A 1 82 ? 6.285 -1.250 9.333 1.00 98.44 82 ASP A CA 1
ATOM 630 C C . ASP A 1 82 ? 4.983 -0.484 9.047 1.00 98.44 82 ASP A C 1
ATOM 632 O O . ASP A 1 82 ? 3.890 -0.990 9.324 1.00 98.44 82 ASP A O 1
ATOM 636 N N . CYS A 1 83 ? 5.052 0.678 8.386 1.00 98.62 83 CYS A N 1
ATOM 637 C CA . CYS A 1 83 ? 3.858 1.408 7.950 1.00 98.62 83 CYS A CA 1
ATOM 638 C C . CYS A 1 83 ? 3.013 0.586 6.968 1.00 98.62 83 CYS A C 1
ATOM 640 O O . CYS A 1 83 ? 1.783 0.521 7.093 1.00 98.62 83 CYS A O 1
ATOM 642 N N . LEU A 1 84 ? 3.660 -0.086 6.013 1.00 98.69 84 LEU A N 1
ATOM 643 C CA . LEU A 1 84 ? 2.986 -0.971 5.067 1.00 98.69 84 LEU A CA 1
ATOM 644 C C . LEU A 1 84 ? 2.371 -2.174 5.792 1.00 98.69 84 LEU A C 1
ATOM 646 O O . LEU A 1 84 ? 1.228 -2.533 5.516 1.00 98.69 84 LEU A O 1
ATOM 650 N N . GLN A 1 85 ? 3.075 -2.763 6.758 1.00 98.50 85 GLN A N 1
ATOM 651 C CA . GLN A 1 85 ? 2.588 -3.888 7.551 1.00 98.50 85 GLN A CA 1
ATOM 652 C C . GLN A 1 85 ? 1.366 -3.512 8.400 1.00 98.50 85 GLN A C 1
ATOM 654 O O . GLN A 1 85 ? 0.408 -4.290 8.468 1.00 98.50 85 GLN A O 1
ATOM 659 N N . LEU A 1 86 ? 1.355 -2.326 9.015 1.00 98.38 86 LEU A N 1
ATOM 660 C CA . LEU A 1 86 ? 0.173 -1.821 9.711 1.00 98.38 86 LEU A CA 1
ATOM 661 C C . LEU A 1 86 ? -0.981 -1.610 8.728 1.00 98.38 86 LEU A C 1
ATOM 663 O O . LEU A 1 86 ? -2.079 -2.105 8.967 1.00 98.38 86 LEU A O 1
ATOM 667 N N . THR A 1 87 ? -0.727 -0.972 7.584 1.00 98.62 87 THR A N 1
ATOM 668 C CA . THR A 1 87 ? -1.744 -0.777 6.535 1.00 98.62 87 THR A CA 1
ATOM 669 C C . THR A 1 87 ? -2.346 -2.114 6.078 1.00 98.62 87 THR A C 1
ATOM 671 O O . THR A 1 87 ? -3.564 -2.243 5.956 1.00 98.62 87 THR A O 1
ATOM 674 N N . HIS A 1 88 ? -1.519 -3.153 5.918 1.00 98.25 88 HIS A N 1
ATOM 675 C CA . HIS A 1 88 ? -1.971 -4.523 5.645 1.00 98.25 88 HIS A CA 1
ATOM 676 C C . HIS A 1 88 ? -2.910 -5.052 6.730 1.00 98.25 88 HIS A C 1
ATOM 678 O O . HIS A 1 88 ? -3.976 -5.577 6.406 1.00 98.25 88 HIS A O 1
ATOM 684 N N . ASN A 1 89 ? -2.547 -4.903 8.008 1.00 97.69 89 ASN A N 1
ATOM 685 C CA . ASN A 1 89 ? -3.393 -5.343 9.119 1.00 97.69 89 ASN A CA 1
ATOM 686 C C . ASN A 1 89 ? -4.747 -4.630 9.119 1.00 97.69 89 ASN A C 1
ATOM 688 O O . ASN A 1 89 ? -5.764 -5.266 9.377 1.00 97.69 89 ASN A O 1
ATOM 692 N N . LEU A 1 90 ? -4.761 -3.328 8.825 1.00 98.12 90 LEU A N 1
ATOM 693 C CA . LEU A 1 90 ? -5.976 -2.517 8.820 1.00 98.12 90 LEU A CA 1
ATOM 694 C C . LEU A 1 90 ? -6.914 -2.862 7.657 1.00 98.12 90 LEU A C 1
ATOM 696 O O . LEU A 1 90 ? -8.123 -2.718 7.810 1.00 98.12 90 LEU A O 1
ATOM 700 N N . LEU A 1 91 ? -6.396 -3.312 6.511 1.00 97.56 91 LEU A N 1
ATOM 701 C CA . LEU A 1 91 ? -7.210 -3.601 5.322 1.00 97.56 91 LEU A CA 1
ATOM 702 C C . LEU A 1 91 ? -7.619 -5.071 5.192 1.00 97.56 91 LEU A C 1
ATOM 704 O O . LEU A 1 91 ? -8.674 -5.381 4.624 1.00 97.56 91 LEU A O 1
ATOM 708 N N . ARG A 1 92 ? -6.782 -6.003 5.653 1.00 95.12 92 ARG A N 1
ATOM 709 C CA . ARG A 1 92 ? -6.997 -7.431 5.412 1.00 95.12 92 ARG A CA 1
ATOM 710 C C . ARG A 1 92 ? -8.256 -7.917 6.132 1.00 95.12 92 ARG A C 1
ATOM 712 O O . ARG A 1 92 ? -8.364 -7.829 7.347 1.00 95.12 92 ARG A O 1
ATOM 719 N N . TYR A 1 93 ? -9.188 -8.476 5.357 1.00 93.00 93 TYR A N 1
ATOM 720 C CA . TYR A 1 93 ? -10.488 -8.973 5.830 1.00 93.00 93 TYR A CA 1
ATOM 721 C C . TYR A 1 93 ? -11.374 -7.915 6.516 1.00 93.00 93 TYR A C 1
ATOM 723 O O . TYR A 1 93 ? -12.293 -8.272 7.249 1.00 93.00 93 TYR A O 1
ATOM 731 N N . ASN A 1 94 ? -11.142 -6.623 6.254 1.00 95.38 94 ASN A N 1
ATOM 732 C CA . ASN A 1 94 ? -11.907 -5.532 6.852 1.00 95.38 94 ASN A CA 1
ATOM 733 C C . ASN A 1 94 ? -12.542 -4.647 5.768 1.00 95.38 94 ASN A C 1
ATOM 735 O O . ASN A 1 94 ? -11.964 -3.664 5.311 1.00 95.38 94 ASN A O 1
ATOM 739 N N . VAL A 1 95 ? -13.753 -5.017 5.339 1.00 95.12 95 VAL A N 1
ATOM 740 C CA . VAL A 1 95 ? -14.496 -4.334 4.258 1.00 95.12 95 VAL A CA 1
ATOM 741 C C . VAL A 1 95 ? -14.764 -2.860 4.589 1.00 95.12 95 VAL A C 1
ATOM 743 O O . VAL A 1 95 ? -14.672 -2.014 3.702 1.00 95.12 95 VAL A O 1
ATOM 746 N N . SER A 1 96 ? -15.038 -2.543 5.861 1.00 95.81 96 SER A N 1
ATOM 747 C CA . SER A 1 96 ? -15.253 -1.165 6.329 1.00 95.81 96 SER A CA 1
ATOM 748 C C . SER A 1 96 ? -14.011 -0.309 6.099 1.00 95.81 96 SER A C 1
ATOM 750 O O . SER A 1 96 ? -14.091 0.761 5.505 1.00 95.81 96 SER A O 1
ATOM 752 N N . ASN A 1 97 ? -12.849 -0.817 6.501 1.00 97.81 97 ASN A N 1
ATOM 753 C CA . ASN A 1 97 ? -11.588 -0.109 6.325 1.00 97.81 97 ASN A CA 1
ATOM 754 C C . ASN A 1 97 ? -11.183 0.004 4.851 1.00 97.81 97 ASN A C 1
ATOM 756 O O . ASN A 1 97 ? -10.623 1.017 4.453 1.00 97.81 97 ASN A O 1
ATOM 760 N N . GLN A 1 98 ? -11.493 -0.996 4.022 1.00 97.50 98 GLN A N 1
ATOM 761 C CA . GLN A 1 98 ? -11.272 -0.912 2.574 1.00 97.50 98 GLN A CA 1
ATOM 762 C C . GLN A 1 98 ? -12.137 0.171 1.912 1.00 97.50 98 GLN A C 1
ATOM 764 O O . GLN A 1 98 ? -11.669 0.831 0.986 1.00 97.50 98 GLN A O 1
ATOM 769 N N . ASN A 1 99 ? -13.376 0.364 2.379 1.00 97.19 99 ASN A N 1
ATOM 770 C CA . ASN A 1 99 ? -14.227 1.470 1.932 1.00 97.19 99 ASN A CA 1
ATOM 771 C C . ASN A 1 99 ? -13.639 2.815 2.334 1.00 97.19 99 ASN A C 1
ATOM 773 O O . ASN A 1 99 ? -13.448 3.663 1.466 1.00 97.19 99 ASN A O 1
ATOM 777 N N . LEU A 1 100 ? -13.266 2.959 3.607 1.00 97.88 100 LEU A N 1
ATOM 778 C CA . LEU A 1 100 ? -12.650 4.181 4.111 1.00 97.88 100 LEU A CA 1
ATOM 779 C C . LEU A 1 100 ? -11.366 4.523 3.341 1.00 97.88 100 LEU A C 1
ATOM 781 O O . LEU A 1 100 ? -11.212 5.642 2.875 1.00 97.88 100 LEU A O 1
ATOM 785 N N . PHE A 1 101 ? -10.491 3.543 3.097 1.00 98.38 101 PHE A N 1
ATOM 786 C CA . PHE A 1 101 ? -9.267 3.732 2.311 1.00 98.38 101 PHE A CA 1
ATOM 787 C C . PHE A 1 101 ? -9.546 4.242 0.887 1.00 98.38 101 PHE A C 1
ATOM 789 O O . PHE A 1 101 ? -8.809 5.076 0.359 1.00 98.38 101 PHE A O 1
ATOM 796 N N . ARG A 1 102 ? -10.616 3.758 0.243 1.00 97.69 102 ARG A N 1
ATOM 797 C CA . ARG A 1 102 ? -11.044 4.267 -1.068 1.00 97.69 102 ARG A CA 1
ATOM 798 C C . ARG A 1 102 ? -11.589 5.694 -0.960 1.00 97.69 102 ARG A C 1
ATOM 800 O O . ARG A 1 102 ? -11.233 6.530 -1.786 1.00 97.69 102 ARG A O 1
ATOM 807 N N . GLU A 1 103 ? -12.456 5.960 0.011 1.00 96.94 103 GLU A N 1
ATOM 808 C CA . GLU A 1 103 ? -13.135 7.252 0.197 1.00 96.94 103 GLU A CA 1
ATOM 809 C C . GLU A 1 103 ? -12.157 8.373 0.574 1.00 96.94 103 GLU A C 1
ATOM 811 O O . GLU A 1 103 ? -12.253 9.476 0.040 1.00 96.94 103 GLU A O 1
ATOM 816 N N . SER A 1 104 ? -11.127 8.052 1.358 1.00 97.00 104 SER A N 1
ATOM 817 C CA . SER A 1 104 ? -9.978 8.916 1.663 1.00 97.00 104 SER A CA 1
ATOM 818 C C . SER A 1 104 ? -9.004 9.110 0.490 1.00 97.00 104 SER A C 1
ATOM 820 O O . SER A 1 104 ? -7.932 9.691 0.645 1.00 97.00 104 SER A O 1
ATOM 822 N N . SER A 1 105 ? -9.333 8.618 -0.708 1.00 97.38 105 SER A N 1
ATOM 823 C CA . SER A 1 105 ? -8.481 8.699 -1.901 1.00 97.38 105 SER A CA 1
ATOM 824 C C . SER A 1 105 ? -7.083 8.079 -1.733 1.00 97.38 105 SER A C 1
ATOM 826 O O . SER A 1 105 ? -6.126 8.464 -2.410 1.00 97.38 105 SER A O 1
ATOM 828 N N . CYS A 1 106 ? -6.935 7.093 -0.845 1.00 98.31 106 CYS A N 1
ATOM 829 C CA . CYS A 1 106 ? -5.646 6.456 -0.595 1.00 98.31 106 CYS A CA 1
ATOM 830 C C . CYS A 1 106 ? -5.223 5.508 -1.735 1.00 98.31 106 CYS A C 1
ATOM 832 O O . CYS A 1 106 ? -4.030 5.296 -1.948 1.00 98.31 106 CYS A O 1
ATOM 834 N N . ILE A 1 107 ? -6.169 4.976 -2.524 1.00 98.06 107 ILE A N 1
ATOM 835 C CA . ILE A 1 107 ? -5.863 4.136 -3.703 1.00 98.06 107 ILE A CA 1
ATOM 836 C C . ILE A 1 107 ? -5.056 4.928 -4.743 1.00 98.06 107 ILE A C 1
ATOM 838 O O . ILE A 1 107 ? -4.098 4.414 -5.317 1.00 98.06 107 ILE A O 1
ATOM 842 N N . GLN A 1 108 ? -5.393 6.203 -4.927 1.00 97.19 108 GLN A N 1
ATOM 843 C CA . GLN A 1 108 ? -4.766 7.150 -5.846 1.00 97.19 108 GLN A CA 1
ATOM 844 C C . GLN A 1 108 ? -3.299 7.430 -5.477 1.00 97.19 108 GLN A C 1
ATOM 846 O O . GLN A 1 108 ? -2.525 7.907 -6.307 1.00 97.19 108 GLN A O 1
ATOM 851 N N . VAL A 1 109 ? -2.907 7.150 -4.230 1.00 97.75 109 VAL A N 1
ATOM 852 C CA . VAL A 1 109 ? -1.535 7.326 -3.739 1.00 97.75 109 VAL A CA 1
ATOM 853 C C . VAL A 1 109 ? -0.656 6.123 -4.089 1.00 97.75 109 VAL A C 1
ATOM 855 O O . VAL A 1 109 ? 0.546 6.299 -4.266 1.00 97.75 109 VAL A O 1
ATOM 858 N N . LEU A 1 110 ? -1.226 4.923 -4.261 1.00 97.12 110 LEU A N 1
ATOM 859 C CA . LEU A 1 110 ? -0.466 3.683 -4.472 1.00 97.12 110 LEU A CA 1
ATOM 860 C C . LEU A 1 110 ? 0.538 3.726 -5.645 1.00 97.12 110 LEU A C 1
ATOM 862 O O . LEU A 1 110 ? 1.657 3.257 -5.436 1.00 97.12 110 LEU A O 1
ATOM 866 N N . PRO A 1 111 ? 0.236 4.310 -6.830 1.00 95.81 111 PRO A N 1
ATOM 867 C CA . PRO A 1 111 ? 1.235 4.464 -7.893 1.00 95.81 111 PRO A CA 1
ATOM 868 C C . PRO A 1 111 ? 2.482 5.222 -7.436 1.00 95.81 111 PRO A C 1
ATOM 870 O O . PRO A 1 111 ? 3.597 4.834 -7.764 1.00 95.81 111 PRO A O 1
ATOM 873 N N . LYS A 1 112 ? 2.299 6.270 -6.622 1.00 96.19 112 LYS A N 1
ATOM 874 C CA . LYS A 1 112 ? 3.384 7.123 -6.112 1.00 96.19 112 LYS A CA 1
ATOM 875 C C . LYS A 1 112 ? 4.267 6.405 -5.094 1.00 96.19 112 LYS A C 1
ATOM 877 O O . LYS A 1 112 ? 5.326 6.906 -4.743 1.00 96.19 112 LYS A O 1
ATOM 882 N N . LEU A 1 113 ? 3.826 5.253 -4.588 1.00 97.75 113 LEU A N 1
ATOM 883 C CA . LEU A 1 113 ? 4.639 4.403 -3.725 1.00 97.75 113 LEU A CA 1
ATOM 884 C C . LEU A 1 113 ? 5.524 3.452 -4.539 1.00 97.75 113 LEU A C 1
ATOM 886 O O . LEU A 1 113 ? 6.504 2.958 -3.999 1.00 97.75 113 LEU A O 1
ATOM 890 N N . LEU A 1 114 ? 5.195 3.191 -5.812 1.00 97.25 114 LEU A N 1
ATOM 891 C CA . LEU A 1 114 ? 5.912 2.288 -6.723 1.00 97.25 114 LEU A CA 1
ATOM 892 C C . LEU A 1 114 ? 6.914 3.046 -7.605 1.00 97.25 114 LEU A C 1
ATOM 894 O O . LEU A 1 114 ? 6.980 2.854 -8.818 1.00 97.25 114 LEU A O 1
ATOM 898 N N . VAL A 1 115 ? 7.705 3.905 -6.974 1.00 96.88 115 VAL A N 1
ATOM 899 C CA . VAL A 1 115 ? 8.778 4.683 -7.603 1.00 96.88 115 VAL A CA 1
ATOM 900 C C . VAL A 1 115 ? 10.047 4.549 -6.774 1.00 96.88 115 VAL A C 1
ATOM 902 O O . VAL A 1 115 ? 9.999 4.096 -5.625 1.00 96.88 115 VAL A O 1
ATOM 905 N N . SER A 1 116 ? 11.176 4.937 -7.357 1.00 96.56 116 SER A N 1
ATOM 906 C CA . SER A 1 116 ? 12.448 5.039 -6.649 1.00 96.56 116 SER A CA 1
ATOM 907 C C . SER A 1 116 ? 12.941 6.481 -6.611 1.00 96.56 116 SER A C 1
ATOM 909 O O . SER A 1 116 ? 12.566 7.299 -7.450 1.00 96.56 116 SER A O 1
ATOM 911 N N . ARG A 1 117 ? 13.764 6.812 -5.618 1.00 94.12 117 ARG A N 1
ATOM 912 C CA . ARG A 1 117 ? 14.408 8.113 -5.462 1.00 94.12 117 ARG A CA 1
ATOM 913 C C . ARG A 1 117 ? 15.913 7.941 -5.481 1.00 94.12 117 ARG A C 1
ATOM 915 O O . ARG A 1 117 ? 16.489 7.339 -4.581 1.00 94.12 117 ARG A O 1
ATOM 922 N N . VAL A 1 118 ? 16.541 8.530 -6.488 1.00 91.25 118 VAL A N 1
ATOM 923 C CA . VAL A 1 118 ? 17.994 8.497 -6.670 1.00 91.25 118 VAL A CA 1
ATOM 924 C C . VAL A 1 118 ? 18.599 9.881 -6.503 1.00 91.25 118 VAL A C 1
ATOM 926 O O . VAL A 1 118 ? 17.915 10.907 -6.601 1.00 91.25 118 VAL A O 1
ATOM 929 N N . GLN A 1 119 ? 19.905 9.911 -6.248 1.00 87.88 119 GLN A N 1
ATOM 930 C CA . GLN A 1 119 ? 20.652 11.150 -6.115 1.00 87.88 119 GLN A CA 1
ATOM 931 C C . GLN A 1 119 ? 20.751 11.855 -7.474 1.00 87.88 119 GLN A C 1
ATOM 933 O O . GLN A 1 119 ? 21.432 11.402 -8.386 1.00 87.88 119 GLN A O 1
ATOM 938 N N . GLY A 1 120 ? 20.072 12.989 -7.600 1.00 85.00 120 GLY A N 1
ATOM 939 C CA . GLY A 1 120 ? 20.160 13.880 -8.747 1.00 85.00 120 GLY A CA 1
ATOM 940 C C . GLY A 1 120 ? 21.279 14.922 -8.612 1.00 85.00 120 GLY A C 1
ATOM 941 O O . GLY A 1 120 ? 21.951 15.012 -7.575 1.00 85.00 120 GLY A O 1
ATOM 942 N N . PRO A 1 121 ? 21.465 15.766 -9.645 1.00 81.19 121 PRO A N 1
ATOM 943 C CA . PRO A 1 121 ? 22.422 16.866 -9.618 1.00 81.19 121 PRO A CA 1
ATOM 944 C C . PRO A 1 121 ? 22.178 17.815 -8.436 1.00 81.19 121 PRO A C 1
ATOM 946 O O . PRO A 1 121 ? 21.038 18.043 -8.026 1.00 81.19 121 PRO A O 1
ATOM 949 N N . LYS A 1 122 ? 23.250 18.426 -7.917 1.00 84.06 122 LYS A N 1
ATOM 950 C CA . LYS A 1 122 ? 23.197 19.424 -6.828 1.00 84.06 122 LYS A CA 1
ATOM 951 C C . LYS A 1 122 ? 22.562 18.910 -5.522 1.00 84.06 122 LYS A C 1
ATOM 953 O O . LYS A 1 122 ? 21.870 19.659 -4.843 1.00 84.06 122 LYS A O 1
ATOM 958 N N . ASN A 1 123 ? 22.811 17.648 -5.170 1.00 78.38 123 ASN A N 1
ATOM 959 C CA . ASN A 1 123 ? 22.325 17.029 -3.933 1.00 78.38 123 ASN A CA 1
ATOM 960 C C . ASN A 1 123 ? 20.783 17.00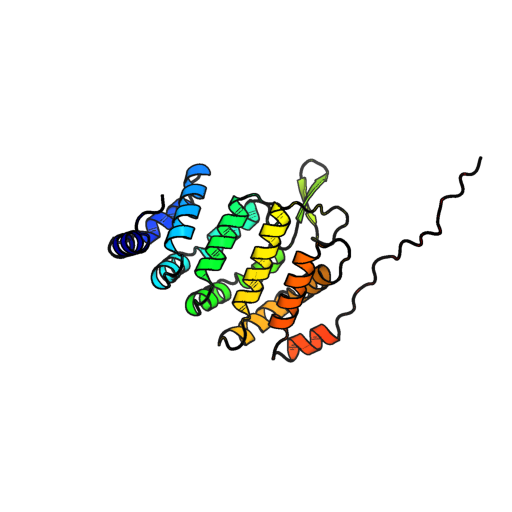1 -3.800 1.00 78.38 123 ASN A C 1
ATOM 962 O O . ASN A 1 123 ? 20.246 17.029 -2.697 1.00 78.38 123 ASN A O 1
ATOM 966 N N . THR A 1 124 ? 20.063 16.968 -4.928 1.00 85.19 124 THR A N 1
ATOM 967 C CA . THR A 1 124 ? 18.592 16.865 -4.963 1.00 85.19 124 THR A CA 1
ATOM 968 C C . THR A 1 124 ? 18.150 15.416 -5.147 1.00 85.19 124 THR A C 1
ATOM 970 O O . THR A 1 124 ? 18.834 14.655 -5.821 1.00 85.19 124 THR A O 1
ATOM 973 N N . LEU A 1 125 ? 17.020 15.008 -4.567 1.00 86.94 125 LEU A N 1
ATOM 974 C CA . LEU A 1 125 ? 16.438 13.693 -4.852 1.00 86.94 125 LEU A CA 1
ATOM 975 C C . LEU A 1 125 ? 15.589 13.774 -6.122 1.00 86.94 125 LEU A C 1
ATOM 977 O O . LEU A 1 125 ? 14.715 14.635 -6.231 1.00 86.94 125 LEU A O 1
ATOM 981 N N . ARG A 1 126 ? 15.842 12.870 -7.070 1.00 92.38 126 ARG A N 1
ATOM 982 C CA . ARG A 1 126 ? 15.058 12.720 -8.299 1.00 92.38 126 ARG A CA 1
ATOM 983 C C . ARG A 1 126 ? 14.226 11.449 -8.212 1.00 92.38 126 ARG A C 1
ATOM 985 O O . ARG A 1 126 ? 14.764 10.378 -7.950 1.00 92.38 126 ARG A O 1
ATOM 992 N N . GLU A 1 127 ? 12.930 11.574 -8.470 1.00 93.81 127 GLU A N 1
ATOM 993 C CA . GLU A 1 127 ? 12.035 10.427 -8.610 1.00 93.81 127 GLU A CA 1
ATOM 994 C C . GLU A 1 127 ? 12.214 9.781 -9.989 1.00 93.81 127 GLU A C 1
ATOM 996 O O . GLU A 1 127 ? 12.218 10.473 -11.009 1.00 93.81 127 GLU A O 1
ATOM 1001 N N . ILE A 1 128 ? 12.383 8.461 -10.008 1.00 95.00 128 ILE A N 1
ATOM 1002 C CA . ILE A 1 128 ? 12.541 7.642 -11.210 1.00 95.00 128 ILE A CA 1
ATOM 1003 C C . ILE A 1 128 ? 11.596 6.437 -11.158 1.00 95.00 128 ILE A C 1
ATOM 1005 O O . ILE A 1 128 ? 11.164 5.995 -10.088 1.00 95.00 128 ILE A O 1
ATOM 1009 N N . SER A 1 129 ? 11.288 5.877 -12.327 1.00 95.31 129 SER A N 1
ATOM 1010 C CA . SER A 1 129 ? 10.540 4.621 -12.416 1.00 95.31 129 SER A CA 1
ATOM 1011 C C . SER A 1 129 ? 11.344 3.462 -11.819 1.00 95.31 129 SER A C 1
ATOM 1013 O O . SER A 1 129 ? 12.562 3.397 -11.967 1.00 95.31 129 SER A O 1
ATOM 1015 N N . LEU A 1 130 ? 10.663 2.470 -11.243 1.00 96.00 130 LEU A N 1
ATOM 1016 C CA . LEU A 1 130 ? 11.290 1.204 -10.837 1.00 96.00 130 LEU A CA 1
ATOM 1017 C C . LEU A 1 130 ? 11.873 0.411 -12.023 1.00 96.00 130 LEU A C 1
ATOM 1019 O O . LEU A 1 130 ? 12.683 -0.494 -11.829 1.00 96.00 130 LEU A O 1
ATOM 1023 N N . THR A 1 131 ? 11.459 0.737 -13.251 1.00 94.62 131 THR A N 1
ATOM 1024 C CA . THR A 1 131 ? 11.994 0.179 -14.502 1.00 94.62 131 THR A CA 1
ATOM 1025 C C . THR A 1 131 ? 13.128 1.011 -15.104 1.00 94.62 131 THR A C 1
ATOM 1027 O O . THR A 1 131 ? 13.600 0.697 -16.199 1.00 94.62 131 THR A O 1
ATOM 1030 N N . ASP A 1 132 ? 13.592 2.061 -14.430 1.00 94.69 132 ASP A N 1
ATOM 1031 C CA . ASP A 1 132 ? 14.697 2.909 -14.884 1.00 94.69 132 ASP A CA 1
ATOM 1032 C C . ASP A 1 132 ? 16.063 2.202 -14.714 1.00 94.69 132 ASP A C 1
ATOM 1034 O O . ASP A 1 132 ? 16.223 1.425 -13.770 1.00 94.69 132 ASP A O 1
ATOM 1038 N N . PRO A 1 133 ? 17.029 2.337 -15.647 1.00 92.62 133 PRO A N 1
ATOM 1039 C CA . PRO A 1 133 ? 18.347 1.698 -15.529 1.00 92.62 133 PRO A CA 1
ATOM 1040 C C . PRO A 1 133 ? 19.130 2.083 -14.276 1.00 92.62 133 PRO A C 1
ATOM 1042 O O . PRO A 1 133 ? 19.899 1.262 -13.787 1.00 92.62 133 PRO A O 1
ATOM 1045 N N . GLU A 1 134 ? 18.917 3.289 -13.751 1.00 93.25 134 GLU A N 1
ATOM 1046 C CA . GLU A 1 134 ? 19.567 3.776 -12.531 1.00 93.25 134 GLU A CA 1
ATOM 1047 C C . GLU A 1 134 ? 18.935 3.202 -11.251 1.00 93.25 134 GLU A C 1
ATOM 1049 O O . GLU A 1 134 ? 19.457 3.393 -10.154 1.00 93.25 134 GLU A O 1
ATOM 1054 N N . ASN A 1 135 ? 17.802 2.500 -11.360 1.00 95.31 135 ASN A N 1
ATOM 1055 C CA . ASN A 1 135 ? 17.147 1.891 -10.213 1.00 95.31 135 ASN A CA 1
ATOM 1056 C C . ASN A 1 135 ? 17.901 0.635 -9.748 1.00 95.31 135 ASN A C 1
ATOM 1058 O O . ASN A 1 135 ? 17.823 -0.429 -10.372 1.00 95.31 135 ASN A O 1
ATOM 1062 N N . GLU A 1 136 ? 18.510 0.721 -8.570 1.00 94.88 136 GLU A N 1
ATOM 1063 C CA . GLU A 1 136 ? 19.099 -0.425 -7.880 1.00 94.88 136 GLU A CA 1
ATOM 1064 C C . GLU A 1 136 ? 18.081 -1.139 -6.975 1.00 94.88 136 GLU A C 1
ATOM 1066 O O . GLU A 1 136 ? 17.173 -0.525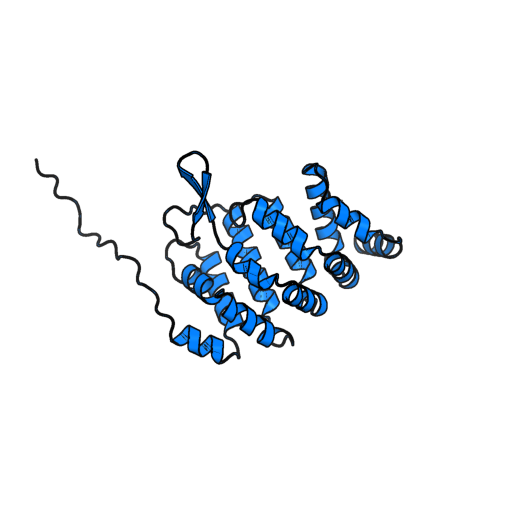 -6.400 1.00 94.88 136 GLU A O 1
ATOM 1071 N N . TRP A 1 137 ? 18.228 -2.462 -6.851 1.00 97.00 137 TRP A N 1
ATOM 1072 C CA . TRP A 1 137 ? 17.372 -3.311 -6.022 1.00 97.00 137 TRP A CA 1
ATOM 1073 C C . TRP A 1 137 ? 18.118 -3.804 -4.787 1.00 97.00 137 TRP A C 1
ATOM 1075 O O . TRP A 1 137 ? 19.068 -4.574 -4.894 1.00 97.00 137 TRP A O 1
ATOM 1085 N N . THR A 1 138 ? 17.627 -3.417 -3.613 1.00 97.56 138 THR A N 1
ATOM 1086 C CA . THR A 1 138 ? 18.041 -3.977 -2.322 1.00 97.56 138 THR A CA 1
ATOM 1087 C C . THR A 1 138 ? 16.988 -4.958 -1.807 1.00 97.56 138 THR A C 1
ATOM 1089 O O . THR A 1 138 ? 15.819 -4.896 -2.203 1.00 97.56 138 THR A O 1
ATOM 1092 N N . ASP A 1 139 ? 17.364 -5.840 -0.878 1.00 98.12 139 ASP A N 1
ATOM 1093 C CA . ASP A 1 139 ? 16.413 -6.764 -0.247 1.00 98.12 139 ASP A CA 1
ATOM 1094 C C . ASP A 1 139 ? 15.262 -6.017 0.440 1.00 98.12 139 ASP A C 1
ATOM 1096 O O . ASP A 1 139 ? 14.094 -6.380 0.273 1.00 98.12 139 ASP A O 1
ATOM 1100 N N . GLN A 1 140 ? 15.573 -4.922 1.143 1.00 98.44 140 GLN A N 1
ATOM 1101 C CA . GLN A 1 140 ? 14.566 -4.093 1.805 1.00 98.44 140 GLN A CA 1
ATOM 1102 C C . GLN A 1 140 ? 13.590 -3.474 0.799 1.00 98.44 140 GLN A C 1
ATOM 1104 O O . GLN A 1 140 ? 12.375 -3.526 0.995 1.00 98.44 140 GLN A O 1
ATOM 1109 N N . LYS A 1 141 ? 14.098 -2.967 -0.328 1.00 98.44 141 LYS A N 1
ATOM 1110 C CA . LYS A 1 141 ? 13.268 -2.412 -1.400 1.00 98.44 141 LYS A CA 1
ATOM 1111 C C . LYS A 1 141 ? 12.345 -3.458 -2.018 1.00 98.44 141 LYS A C 1
ATOM 1113 O O . LYS A 1 141 ? 11.176 -3.176 -2.279 1.00 98.44 141 LYS A O 1
ATOM 1118 N N . ILE A 1 142 ? 12.828 -4.692 -2.194 1.00 98.50 142 ILE A N 1
ATOM 1119 C CA . ILE A 1 142 ? 11.998 -5.819 -2.646 1.00 98.50 142 ILE A CA 1
ATOM 1120 C C . ILE A 1 142 ? 10.887 -6.115 -1.633 1.00 98.50 142 ILE A C 1
ATOM 1122 O O . ILE A 1 142 ? 9.751 -6.377 -2.042 1.00 98.50 142 ILE A O 1
ATOM 1126 N N . VAL A 1 143 ? 11.174 -6.0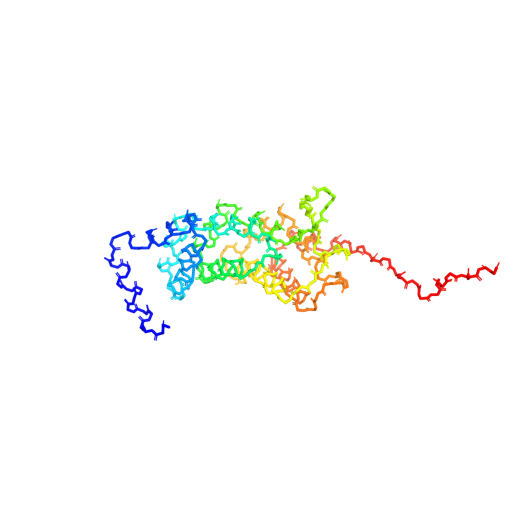78 -0.328 1.00 98.62 143 VAL A N 1
ATOM 1127 C CA . VAL A 1 143 ? 10.159 -6.261 0.723 1.00 98.62 143 VAL A CA 1
ATOM 1128 C C . VAL A 1 143 ? 9.104 -5.157 0.658 1.00 98.62 143 VAL A C 1
ATOM 1130 O O . VAL A 1 143 ? 7.916 -5.471 0.561 1.00 98.62 143 VAL A O 1
ATOM 1133 N N . ASN A 1 144 ? 9.519 -3.891 0.615 1.00 98.75 144 ASN A N 1
ATOM 1134 C CA . ASN A 1 144 ? 8.611 -2.745 0.536 1.00 98.75 144 ASN A CA 1
ATOM 1135 C C . ASN A 1 144 ? 7.724 -2.815 -0.716 1.00 98.75 144 ASN A C 1
ATOM 1137 O O . ASN A 1 144 ? 6.498 -2.753 -0.616 1.00 98.75 144 ASN A O 1
ATOM 1141 N N . ALA A 1 145 ? 8.319 -3.040 -1.893 1.00 98.56 145 ALA A N 1
ATOM 1142 C CA . ALA A 1 145 ? 7.581 -3.186 -3.146 1.00 98.56 145 ALA A CA 1
ATOM 1143 C C . ALA A 1 145 ? 6.604 -4.374 -3.101 1.00 98.56 145 ALA A C 1
ATOM 1145 O O . ALA A 1 145 ? 5.460 -4.254 -3.535 1.00 98.56 145 ALA A O 1
ATOM 1146 N N . THR A 1 146 ? 7.011 -5.507 -2.514 1.00 98.69 146 THR A N 1
ATOM 1147 C CA . THR A 1 146 ? 6.126 -6.671 -2.325 1.00 98.69 146 THR A CA 1
ATOM 1148 C C . THR A 1 146 ? 4.915 -6.311 -1.464 1.00 98.69 146 THR A C 1
ATOM 1150 O O . THR A 1 146 ? 3.793 -6.695 -1.794 1.00 98.69 146 THR A O 1
ATOM 1153 N N . LEU A 1 147 ? 5.120 -5.576 -0.369 1.00 98.69 147 LEU A N 1
ATOM 1154 C CA . LEU A 1 147 ? 4.034 -5.149 0.508 1.00 98.69 147 LEU A CA 1
ATOM 1155 C C . LEU A 1 147 ? 3.096 -4.163 -0.199 1.00 98.69 147 LEU A C 1
ATOM 1157 O O . LEU A 1 147 ? 1.883 -4.328 -0.098 1.00 98.69 147 LEU A O 1
ATOM 1161 N N . ILE A 1 148 ? 3.614 -3.210 -0.977 1.00 98.62 148 ILE A N 1
ATOM 1162 C CA . ILE A 1 148 ? 2.782 -2.282 -1.762 1.00 98.62 148 ILE A CA 1
ATOM 1163 C C . ILE A 1 148 ? 1.926 -3.042 -2.788 1.00 98.62 148 ILE A C 1
ATOM 1165 O O . ILE A 1 148 ? 0.712 -2.847 -2.842 1.00 98.62 148 ILE A O 1
ATOM 1169 N N . LEU A 1 149 ? 2.519 -3.976 -3.543 1.00 98.56 149 LEU A N 1
ATOM 1170 C CA . LEU A 1 149 ? 1.772 -4.851 -4.459 1.00 98.56 149 LEU A CA 1
ATOM 1171 C C . LEU A 1 149 ? 0.722 -5.690 -3.711 1.00 98.56 149 LEU A C 1
ATOM 1173 O O . LEU A 1 149 ? -0.381 -5.916 -4.206 1.00 98.56 149 LEU A O 1
ATOM 1177 N N . GLY A 1 150 ? 1.031 -6.109 -2.484 1.00 98.31 150 GLY A N 1
ATOM 1178 C CA . GLY A 1 150 ? 0.086 -6.780 -1.601 1.00 98.31 150 GLY A CA 1
ATOM 1179 C C . GLY A 1 150 ? -1.114 -5.909 -1.205 1.00 98.31 150 GLY A C 1
ATOM 1180 O O . GLY A 1 150 ? -2.226 -6.429 -1.147 1.00 98.31 150 GLY A O 1
ATOM 1181 N N . LEU A 1 151 ? -0.927 -4.600 -0.981 1.00 98.31 151 LEU A N 1
ATOM 1182 C CA . LEU A 1 151 ? -2.031 -3.672 -0.687 1.00 98.31 151 LEU A CA 1
ATOM 1183 C C . LEU A 1 151 ? -3.004 -3.584 -1.864 1.00 98.31 151 LEU A C 1
ATOM 1185 O O . LEU A 1 151 ? -4.214 -3.678 -1.666 1.00 98.31 151 LEU A O 1
ATOM 1189 N N . ILE A 1 152 ? -2.470 -3.475 -3.087 1.00 97.94 152 ILE A N 1
ATOM 1190 C CA . ILE A 1 152 ? -3.269 -3.484 -4.319 1.00 97.94 152 ILE A CA 1
ATOM 1191 C C . ILE A 1 152 ? -4.138 -4.742 -4.349 1.00 97.94 152 ILE A C 1
ATOM 1193 O O . ILE A 1 152 ? -5.357 -4.650 -4.467 1.00 97.94 152 ILE A O 1
ATOM 1197 N N . ARG A 1 153 ? -3.534 -5.916 -4.142 1.00 97.75 153 ARG A N 1
ATOM 1198 C CA . ARG A 1 153 ? -4.253 -7.196 -4.178 1.00 97.75 153 ARG A CA 1
ATOM 1199 C C . ARG A 1 153 ? -5.325 -7.322 -3.098 1.00 97.75 153 ARG A C 1
ATOM 1201 O O . ARG A 1 153 ? -6.394 -7.846 -3.387 1.00 97.75 153 ARG A O 1
ATOM 1208 N N . ILE A 1 154 ? -5.089 -6.817 -1.882 1.00 97.38 154 ILE A N 1
ATOM 1209 C CA . ILE A 1 154 ? -6.098 -6.815 -0.803 1.00 97.38 154 ILE A CA 1
ATOM 1210 C C . ILE A 1 154 ? -7.362 -6.046 -1.214 1.00 97.38 154 ILE A C 1
ATOM 1212 O O . ILE A 1 154 ? -8.470 -6.456 -0.867 1.00 97.38 154 ILE A O 1
ATOM 1216 N N . LEU A 1 155 ? -7.205 -4.951 -1.958 1.00 97.44 155 LEU A N 1
ATOM 1217 C CA . LEU A 1 155 ? -8.309 -4.080 -2.361 1.00 97.44 155 LEU A CA 1
ATOM 1218 C C . LEU A 1 155 ? -9.148 -4.647 -3.515 1.00 97.44 155 LEU A C 1
ATOM 1220 O O . LEU A 1 155 ? -10.269 -4.185 -3.715 1.00 97.44 155 LEU A O 1
ATOM 1224 N N . VAL A 1 156 ? -8.642 -5.631 -4.260 1.00 96.56 156 VAL A N 1
ATOM 1225 C CA . VAL A 1 156 ? -9.341 -6.238 -5.409 1.00 96.56 156 VAL A CA 1
ATOM 1226 C C . VAL A 1 156 ? -9.507 -7.754 -5.273 1.00 96.56 156 VAL A C 1
ATOM 1228 O O . VAL A 1 156 ? -9.591 -8.478 -6.263 1.00 96.56 156 VAL A O 1
ATOM 1231 N N . VAL A 1 157 ? -9.584 -8.255 -4.036 1.00 93.75 157 VAL A N 1
ATOM 1232 C CA . VAL A 1 157 ? -9.804 -9.684 -3.771 1.00 93.75 157 VAL A CA 1
ATOM 1233 C C . VAL A 1 157 ? -11.100 -10.165 -4.448 1.00 93.75 157 VAL A C 1
ATOM 1235 O O . VAL A 1 157 ? -12.140 -9.512 -4.335 1.00 93.75 157 VAL A O 1
ATOM 1238 N N . PRO A 1 158 ? -11.089 -11.330 -5.119 1.00 88.88 158 PRO A N 1
ATOM 1239 C CA . PRO A 1 158 ? -12.287 -11.983 -5.635 1.00 88.88 158 PRO A CA 1
ATOM 1240 C C . PRO A 1 158 ? -13.482 -11.990 -4.675 1.00 88.88 158 PRO A C 1
ATOM 1242 O O . PRO A 1 158 ? -13.335 -12.301 -3.496 1.00 88.88 158 PRO A O 1
ATOM 1245 N N . ASN A 1 159 ? -14.683 -11.744 -5.205 1.00 85.81 159 ASN A N 1
ATOM 1246 C CA . ASN A 1 159 ? -15.960 -11.850 -4.482 1.00 85.81 159 ASN A CA 1
ATOM 1247 C C . ASN A 1 159 ? -16.134 -10.870 -3.304 1.00 85.81 159 ASN A C 1
ATOM 1249 O O . ASN A 1 159 ? -17.056 -11.030 -2.508 1.00 85.81 159 ASN A O 1
ATOM 1253 N N . ASN A 1 160 ? -15.278 -9.854 -3.184 1.00 90.50 160 ASN A N 1
ATOM 1254 C CA . ASN A 1 160 ? -15.482 -8.759 -2.243 1.00 90.50 160 ASN A CA 1
ATOM 1255 C C . ASN A 1 160 ? -16.410 -7.697 -2.876 1.00 90.50 160 ASN A C 1
ATOM 1257 O O . ASN A 1 160 ? -16.216 -7.348 -4.044 1.00 90.50 160 ASN A O 1
ATOM 1261 N N . PRO A 1 161 ? -17.407 -7.167 -2.138 1.00 90.56 161 PRO A N 1
ATOM 1262 C CA . PRO A 1 161 ? -18.359 -6.182 -2.665 1.00 90.56 161 PRO A CA 1
ATOM 1263 C C . PRO A 1 161 ? -17.693 -4.901 -3.191 1.00 90.56 161 PRO A C 1
ATOM 1265 O O . PRO A 1 161 ? -18.240 -4.235 -4.066 1.00 90.56 161 PRO A O 1
ATOM 1268 N N . ASN A 1 162 ? -16.496 -4.573 -2.703 1.00 92.38 162 ASN A N 1
ATOM 1269 C CA . ASN A 1 162 ? -15.767 -3.371 -3.093 1.00 92.38 162 ASN A CA 1
ATOM 1270 C C . ASN A 1 162 ? -14.935 -3.554 -4.366 1.00 92.38 162 ASN A C 1
ATOM 1272 O O . ASN A 1 162 ? -14.456 -2.564 -4.918 1.00 92.38 162 ASN A O 1
ATOM 1276 N N . THR A 1 163 ? -14.742 -4.791 -4.833 1.00 95.88 163 THR A N 1
ATOM 1277 C CA . THR A 1 163 ? -13.739 -5.112 -5.857 1.00 95.88 163 THR A CA 1
ATOM 1278 C C . THR A 1 163 ? -13.976 -4.366 -7.156 1.00 95.88 163 THR A C 1
ATOM 1280 O O . THR A 1 163 ? -13.062 -3.697 -7.624 1.00 95.88 163 THR A O 1
ATOM 1283 N N . THR A 1 164 ? -15.191 -4.386 -7.704 1.00 96.88 164 THR A N 1
ATOM 1284 C CA . THR A 1 164 ? -15.485 -3.694 -8.970 1.00 96.88 164 THR A CA 1
ATOM 1285 C C . THR A 1 164 ? -15.266 -2.184 -8.867 1.00 96.88 164 THR A C 1
ATOM 1287 O O . THR A 1 164 ? -14.702 -1.574 -9.774 1.00 96.88 164 THR A O 1
ATOM 1290 N N . VAL A 1 165 ? -15.650 -1.571 -7.743 1.00 97.12 165 VAL A N 1
ATOM 1291 C CA . VAL A 1 16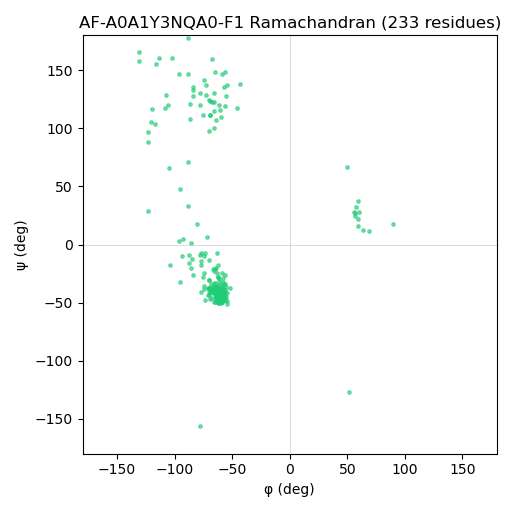5 ? -15.455 -0.131 -7.519 1.00 97.12 165 VAL A CA 1
ATOM 1292 C C . VAL A 1 165 ? -13.966 0.192 -7.394 1.00 97.12 165 VAL A C 1
ATOM 1294 O O . VAL A 1 165 ? -13.477 1.108 -8.051 1.00 97.12 165 VAL A O 1
ATOM 1297 N N . ASN A 1 166 ? -13.223 -0.592 -6.611 1.00 97.75 166 ASN A N 1
ATOM 1298 C CA . ASN A 1 166 ? -11.785 -0.414 -6.431 1.00 97.75 166 ASN A CA 1
ATOM 1299 C C . ASN A 1 166 ? -11.024 -0.625 -7.751 1.00 97.75 166 ASN A C 1
ATOM 1301 O O . ASN A 1 166 ? -10.160 0.180 -8.080 1.00 97.75 166 ASN A O 1
ATOM 1305 N N . GLN A 1 167 ? -11.387 -1.634 -8.550 1.00 97.75 167 GLN A N 1
ATOM 1306 C CA . GLN A 1 167 ? -10.833 -1.873 -9.888 1.00 97.75 167 GLN A CA 1
ATOM 1307 C C . GLN A 1 167 ? -11.016 -0.660 -10.815 1.00 97.75 167 GLN A C 1
ATOM 1309 O O . GLN A 1 167 ? -10.082 -0.296 -11.529 1.00 97.75 167 GLN A O 1
ATOM 1314 N N . ASN A 1 168 ? -12.182 -0.005 -10.779 1.00 97.00 168 ASN A N 1
ATOM 1315 C CA . ASN A 1 168 ? -12.448 1.195 -11.579 1.00 97.00 168 ASN A CA 1
ATOM 1316 C C . ASN A 1 168 ? -11.620 2.403 -11.110 1.00 97.00 168 ASN A C 1
ATOM 1318 O O . ASN A 1 168 ? -11.109 3.158 -11.935 1.00 97.00 168 ASN A O 1
ATOM 1322 N N . VAL A 1 169 ? -11.432 2.573 -9.797 1.00 97.50 169 VAL A N 1
ATOM 1323 C CA . VAL A 1 169 ? -10.531 3.611 -9.261 1.00 97.50 169 VAL A CA 1
ATOM 1324 C C . VAL A 1 169 ? -9.085 3.331 -9.682 1.00 97.50 169 VAL A C 1
ATOM 1326 O O . VAL A 1 169 ? -8.384 4.237 -10.129 1.00 97.50 169 VAL A O 1
ATOM 1329 N N . MET A 1 170 ? -8.635 2.075 -9.610 1.00 96.81 170 MET A N 1
ATOM 1330 C CA . MET A 1 170 ? -7.282 1.687 -10.029 1.00 96.81 170 MET A CA 1
ATOM 1331 C C . MET A 1 170 ? -7.033 1.930 -11.521 1.00 96.81 170 MET A C 1
ATOM 1333 O O . MET A 1 170 ? -5.929 2.335 -11.892 1.00 96.81 170 MET A O 1
ATOM 1337 N N . PHE A 1 171 ? -8.056 1.743 -12.359 1.00 95.62 171 PHE A N 1
ATOM 1338 C CA . PHE A 1 171 ? -8.020 2.106 -13.774 1.00 95.62 171 PHE A CA 1
ATOM 1339 C C . PHE A 1 171 ? -7.803 3.610 -13.973 1.00 95.62 171 PHE A C 1
ATOM 1341 O O . PHE A 1 171 ? -6.884 4.012 -14.684 1.00 95.62 171 PHE A O 1
ATOM 1348 N N . GLN A 1 172 ? -8.578 4.451 -13.280 1.00 95.44 172 GLN A N 1
ATOM 1349 C CA . GLN A 1 172 ? -8.437 5.913 -13.348 1.00 95.44 172 GLN A CA 1
ATOM 1350 C C . GLN A 1 172 ? -7.050 6.395 -12.898 1.00 95.44 172 GLN A C 1
ATOM 1352 O O . GLN A 1 172 ? -6.526 7.370 -13.434 1.00 95.44 172 GLN A O 1
ATOM 1357 N N . CYS A 1 173 ? -6.436 5.691 -11.945 1.00 93.94 173 CYS A N 1
ATOM 1358 C CA . CYS A 1 173 ? -5.109 6.015 -11.419 1.00 93.94 173 CYS A CA 1
ATOM 1359 C C . CYS A 1 173 ? -3.953 5.421 -12.234 1.00 93.94 173 CYS A C 1
ATOM 1361 O O . CYS A 1 173 ? -2.803 5.583 -11.832 1.00 93.94 173 CYS A O 1
ATOM 1363 N N . LYS A 1 174 ? -4.238 4.713 -13.337 1.00 92.75 174 LYS A N 1
ATOM 1364 C CA . LYS A 1 174 ? -3.239 4.056 -14.199 1.00 92.75 174 LYS A CA 1
ATOM 1365 C C . LYS A 1 174 ? -2.309 3.081 -13.466 1.00 92.75 174 LYS A C 1
ATOM 1367 O O . LYS A 1 174 ? -1.194 2.829 -13.911 1.00 92.75 174 LYS A O 1
ATOM 1372 N N . ILE A 1 175 ? -2.781 2.473 -12.371 1.00 94.69 175 ILE A N 1
ATOM 1373 C CA . ILE A 1 175 ? -2.010 1.457 -11.629 1.00 94.69 175 ILE A CA 1
ATOM 1374 C C . ILE A 1 175 ? -1.633 0.292 -12.549 1.00 94.69 175 ILE A C 1
ATOM 1376 O O . ILE A 1 175 ? -0.538 -0.252 -12.441 1.00 94.69 175 ILE A O 1
ATOM 1380 N N . MET A 1 176 ? -2.529 -0.084 -13.466 1.00 93.44 176 MET A N 1
ATOM 1381 C CA . MET A 1 176 ? -2.300 -1.193 -14.387 1.00 93.44 176 MET A CA 1
ATOM 1382 C C . MET A 1 176 ? -1.072 -0.973 -15.280 1.00 93.44 176 MET A C 1
ATOM 1384 O O . MET A 1 176 ? -0.308 -1.915 -15.457 1.00 93.44 176 MET A O 1
ATOM 1388 N N . ASP A 1 177 ? -0.839 0.248 -15.769 1.00 92.38 177 ASP A N 1
ATOM 1389 C CA . ASP A 1 177 ? 0.327 0.560 -16.607 1.00 92.38 177 ASP A CA 1
ATOM 1390 C C . ASP A 1 177 ? 1.628 0.328 -15.821 1.00 92.38 177 ASP A C 1
ATOM 1392 O O . ASP A 1 177 ? 2.512 -0.396 -16.274 1.00 92.38 177 ASP A O 1
ATOM 1396 N N . THR A 1 178 ? 1.692 0.824 -14.578 1.00 93.69 178 THR A N 1
ATOM 1397 C CA . THR A 1 178 ? 2.827 0.581 -13.672 1.00 93.69 178 THR A CA 1
ATOM 1398 C C . THR A 1 178 ? 3.048 -0.911 -13.418 1.00 93.69 178 THR A C 1
ATOM 1400 O O . THR A 1 178 ? 4.184 -1.377 -13.386 1.00 93.69 178 THR A O 1
ATOM 1403 N N . LEU A 1 179 ? 1.978 -1.691 -13.239 1.00 96.50 179 LEU A N 1
ATOM 1404 C CA . LEU A 1 179 ? 2.098 -3.130 -13.008 1.00 96.50 179 LEU A CA 1
ATOM 1405 C C . LEU A 1 179 ? 2.580 -3.887 -14.249 1.00 96.50 179 LEU A C 1
ATOM 1407 O O . LEU A 1 179 ? 3.356 -4.829 -14.101 1.00 96.50 179 LEU A O 1
ATOM 1411 N N . ILE A 1 180 ? 2.144 -3.496 -15.449 1.00 95.12 180 ILE A N 1
ATOM 1412 C CA . ILE A 1 180 ? 2.611 -4.094 -16.707 1.00 95.12 180 ILE A CA 1
ATOM 1413 C C . ILE A 1 180 ? 4.105 -3.815 -16.883 1.00 95.12 180 ILE A C 1
ATOM 1415 O O . ILE A 1 180 ? 4.875 -4.750 -17.114 1.00 95.12 180 ILE A O 1
ATOM 1419 N N . ASP A 1 181 ? 4.534 -2.571 -16.673 1.00 93.31 181 ASP A N 1
ATOM 1420 C CA . ASP A 1 181 ? 5.950 -2.199 -16.710 1.00 93.31 181 ASP A CA 1
ATOM 1421 C C . ASP A 1 181 ? 6.779 -3.055 -15.737 1.00 93.31 181 ASP A C 1
ATOM 1423 O O . ASP A 1 181 ? 7.815 -3.613 -16.111 1.00 93.31 181 ASP A O 1
ATOM 1427 N N . LEU A 1 182 ? 6.291 -3.242 -14.504 1.00 95.50 182 LEU A N 1
ATOM 1428 C CA . LEU A 1 182 ? 6.939 -4.099 -13.508 1.00 95.50 182 LEU A CA 1
ATOM 1429 C C . LEU A 1 182 ? 6.967 -5.581 -13.908 1.00 95.50 182 LEU A C 1
ATOM 1431 O O . LEU A 1 182 ? 7.954 -6.270 -13.648 1.00 95.50 182 LEU A O 1
ATOM 1435 N N . ALA A 1 183 ? 5.895 -6.089 -14.513 1.00 96.44 183 ALA A N 1
ATOM 1436 C CA . ALA A 1 183 ? 5.764 -7.496 -14.872 1.00 96.44 183 ALA A CA 1
ATOM 1437 C C . ALA A 1 183 ? 6.696 -7.897 -16.027 1.00 96.44 183 ALA A C 1
ATOM 1439 O O . ALA A 1 183 ? 7.257 -8.996 -16.014 1.00 96.44 183 ALA A O 1
ATOM 1440 N N . PHE A 1 184 ? 6.889 -7.005 -17.003 1.00 94.19 184 PHE A N 1
ATOM 1441 C CA . PHE A 1 184 ? 7.604 -7.316 -18.243 1.00 94.19 184 PHE A CA 1
ATOM 1442 C C . PHE A 1 184 ? 9.028 -6.753 -18.321 1.00 94.19 184 PHE A C 1
ATOM 1444 O O . PHE A 1 184 ? 9.825 -7.255 -19.114 1.00 94.19 184 PHE A O 1
ATOM 1451 N N . CYS A 1 185 ? 9.405 -5.769 -17.498 1.00 93.25 185 CYS A N 1
ATOM 1452 C CA . CYS A 1 185 ? 10.759 -5.218 -17.533 1.00 93.25 185 CYS A CA 1
ATOM 1453 C C . CYS A 1 185 ? 11.808 -6.253 -17.061 1.00 93.25 185 CYS A C 1
ATOM 1455 O O . CYS A 1 185 ? 11.739 -6.729 -15.921 1.00 93.25 185 CYS A O 1
ATOM 1457 N N . PRO A 1 186 ? 12.834 -6.591 -17.875 1.00 91.56 186 PRO A N 1
ATOM 1458 C CA . PRO A 1 186 ? 13.839 -7.597 -17.520 1.00 91.56 186 PRO A CA 1
ATOM 1459 C C . PRO A 1 186 ? 14.565 -7.312 -16.204 1.00 91.56 186 PRO A C 1
ATOM 1461 O O . PRO A 1 186 ? 14.833 -8.254 -15.460 1.00 91.56 186 PRO A O 1
ATOM 1464 N N . ARG A 1 187 ? 14.792 -6.030 -15.890 1.00 92.31 187 ARG A N 1
ATOM 1465 C CA . ARG A 1 187 ? 15.536 -5.549 -14.713 1.00 92.31 187 ARG A CA 1
ATOM 1466 C C . ARG A 1 187 ? 14.780 -5.697 -13.385 1.00 92.31 187 ARG A C 1
ATOM 1468 O O . ARG A 1 187 ? 15.365 -5.480 -12.329 1.00 92.31 187 ARG A O 1
ATOM 1475 N N . ILE A 1 188 ? 13.506 -6.090 -13.411 1.00 96.56 188 ILE A N 1
ATOM 1476 C CA . ILE A 1 188 ? 12.704 -6.293 -12.199 1.00 96.56 188 ILE A CA 1
ATOM 1477 C C . ILE A 1 188 ? 12.952 -7.696 -11.611 1.00 96.56 188 ILE A C 1
ATOM 1479 O O . ILE A 1 188 ? 12.888 -8.688 -12.348 1.00 96.56 188 ILE A O 1
ATOM 1483 N N . PRO A 1 189 ? 13.179 -7.825 -10.288 1.00 97.69 189 PRO A N 1
ATOM 1484 C CA . PRO A 1 189 ? 13.310 -9.115 -9.618 1.00 97.69 189 PRO A CA 1
ATOM 1485 C C . PRO A 1 189 ? 12.110 -10.039 -9.864 1.00 97.69 189 PRO A C 1
ATOM 1487 O O . PRO A 1 189 ? 10.955 -9.626 -9.745 1.00 97.69 189 PRO A O 1
ATOM 1490 N N . ASN A 1 190 ? 12.366 -11.326 -10.124 1.00 96.56 190 ASN A N 1
ATOM 1491 C CA . ASN A 1 190 ? 11.323 -12.305 -10.478 1.00 96.56 190 ASN A CA 1
ATOM 1492 C C . ASN A 1 190 ? 10.191 -12.395 -9.445 1.00 96.56 190 ASN A C 1
ATOM 1494 O O . ASN A 1 190 ? 9.026 -12.526 -9.811 1.00 96.56 190 ASN A O 1
ATOM 1498 N N . LYS A 1 191 ? 10.513 -12.264 -8.151 1.00 96.38 191 LYS A N 1
ATOM 1499 C CA . LYS A 1 191 ? 9.507 -12.227 -7.080 1.00 96.38 191 LYS A CA 1
ATOM 1500 C C . LYS A 1 191 ? 8.486 -11.105 -7.299 1.00 96.38 191 LYS A C 1
ATOM 1502 O O . LYS A 1 191 ? 7.291 -11.339 -7.131 1.00 96.38 191 LYS A O 1
ATOM 1507 N N . LEU A 1 192 ? 8.946 -9.918 -7.692 1.00 98.06 192 LEU A N 1
ATOM 1508 C CA . LEU A 1 192 ? 8.087 -8.763 -7.945 1.00 98.06 192 LEU A CA 1
ATOM 1509 C C . LEU A 1 192 ? 7.318 -8.907 -9.256 1.00 98.06 192 LEU A C 1
ATOM 1511 O O . LEU A 1 192 ? 6.128 -8.611 -9.263 1.00 98.06 192 LEU A O 1
ATOM 1515 N N . LYS A 1 193 ? 7.934 -9.459 -10.311 1.00 98.19 193 LYS A N 1
ATOM 1516 C CA . LYS A 1 193 ? 7.225 -9.798 -11.559 1.00 98.19 193 LYS A CA 1
ATOM 1517 C C . LYS A 1 193 ? 6.023 -10.700 -11.293 1.00 98.19 193 LYS A C 1
ATOM 1519 O O . LYS A 1 193 ? 4.915 -10.395 -11.718 1.00 98.19 193 LYS A O 1
ATOM 1524 N N . CYS A 1 194 ? 6.213 -11.771 -10.518 1.00 97.75 194 CYS A N 1
ATOM 1525 C CA . CYS A 1 194 ? 5.120 -12.666 -10.140 1.00 97.75 194 CYS A CA 1
ATOM 1526 C C . CYS A 1 194 ? 4.010 -11.929 -9.377 1.00 97.75 194 CYS A C 1
ATOM 1528 O O . CYS A 1 194 ? 2.834 -12.112 -9.679 1.00 97.75 194 CYS A O 1
ATOM 1530 N N . GLN A 1 195 ? 4.361 -11.082 -8.402 1.00 97.88 195 GLN A N 1
ATOM 1531 C CA . GLN A 1 195 ? 3.361 -10.296 -7.668 1.00 97.88 195 GLN A CA 1
ATOM 1532 C C . GLN A 1 195 ? 2.630 -9.294 -8.567 1.00 97.88 195 GLN A C 1
ATOM 1534 O O . GLN A 1 195 ? 1.421 -9.132 -8.413 1.00 97.88 195 GLN A O 1
ATOM 1539 N N . ALA A 1 196 ? 3.327 -8.672 -9.519 1.00 98.19 196 ALA A N 1
ATOM 1540 C CA . ALA A 1 196 ? 2.728 -7.782 -10.502 1.00 98.19 196 ALA A CA 1
ATOM 1541 C C . ALA A 1 196 ? 1.741 -8.537 -11.404 1.00 98.19 196 ALA A C 1
ATOM 1543 O O . ALA A 1 196 ? 0.611 -8.085 -11.556 1.00 98.19 196 ALA A O 1
ATOM 1544 N N . PHE A 1 197 ? 2.091 -9.731 -11.899 1.00 97.94 197 PHE A N 1
ATOM 1545 C CA . PHE A 1 197 ? 1.159 -10.576 -12.657 1.00 97.94 197 PHE A CA 1
ATOM 1546 C C . PHE A 1 197 ? -0.088 -10.949 -11.854 1.00 97.94 197 PHE A C 1
ATOM 1548 O O . PHE A 1 197 ? -1.197 -10.850 -12.376 1.00 97.94 197 PHE A O 1
ATOM 1555 N N . TYR A 1 198 ? 0.065 -11.331 -10.582 1.00 97.69 198 TYR A N 1
ATOM 1556 C CA . TYR A 1 198 ? -1.092 -11.598 -9.726 1.00 97.69 198 TYR A CA 1
ATOM 1557 C C . TYR A 1 198 ? -1.957 -10.349 -9.524 1.00 97.69 198 TYR A C 1
ATOM 1559 O O . TYR A 1 198 ? -3.176 -10.440 -9.616 1.00 97.69 198 TYR A O 1
ATOM 1567 N N . ALA A 1 199 ? -1.345 -9.184 -9.300 1.00 97.88 199 ALA A N 1
ATOM 1568 C CA . ALA A 1 199 ? -2.075 -7.929 -9.155 1.00 97.88 199 ALA A CA 1
ATOM 1569 C C . ALA A 1 199 ? -2.822 -7.539 -10.442 1.00 97.88 199 ALA A C 1
ATOM 1571 O O . ALA A 1 199 ? -3.987 -7.160 -10.366 1.00 97.88 199 ALA A O 1
ATOM 1572 N N . ILE A 1 200 ? -2.201 -7.692 -11.617 1.00 97.62 200 ILE A N 1
ATOM 1573 C CA . ILE A 1 200 ? -2.860 -7.483 -12.916 1.00 97.62 200 ILE A CA 1
ATOM 1574 C C . ILE A 1 200 ? -4.062 -8.417 -13.045 1.00 97.62 200 ILE A C 1
ATOM 1576 O O . ILE A 1 200 ? -5.160 -7.955 -13.350 1.00 97.62 200 ILE A O 1
ATOM 1580 N N . ALA A 1 201 ? -3.874 -9.713 -12.773 1.00 97.12 201 ALA A N 1
ATOM 1581 C CA . ALA A 1 201 ? -4.941 -10.703 -12.857 1.00 97.12 201 ALA A CA 1
ATOM 1582 C C . ALA A 1 201 ? -6.123 -10.337 -11.947 1.00 97.12 201 ALA A C 1
ATOM 1584 O O . ALA A 1 201 ? -7.265 -10.360 -12.403 1.00 97.12 201 ALA A O 1
ATOM 1585 N N . ASP A 1 202 ? -5.858 -9.938 -10.700 1.00 96.94 202 ASP A N 1
ATOM 1586 C CA . ASP A 1 202 ? -6.887 -9.517 -9.745 1.00 96.94 202 ASP A CA 1
ATOM 1587 C C . ASP A 1 202 ? -7.605 -8.220 -10.206 1.00 96.94 202 ASP A C 1
ATOM 1589 O O . ASP A 1 202 ? -8.825 -8.101 -10.074 1.00 96.94 202 ASP A O 1
ATOM 1593 N N . ILE A 1 203 ? -6.891 -7.268 -10.827 1.00 97.06 203 ILE A N 1
ATOM 1594 C CA . ILE A 1 203 ? -7.454 -5.995 -11.326 1.00 97.06 203 ILE A CA 1
ATOM 1595 C C . ILE A 1 203 ? -8.374 -6.178 -12.541 1.00 97.06 203 ILE A C 1
ATOM 1597 O O . ILE A 1 203 ? -9.378 -5.471 -12.658 1.00 97.06 203 ILE A O 1
ATOM 1601 N N . ILE A 1 204 ? -8.049 -7.092 -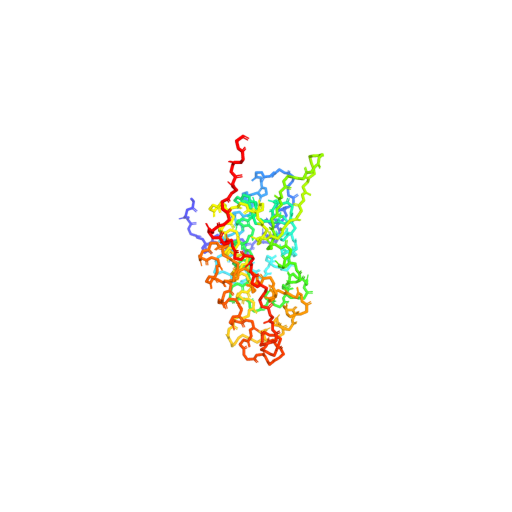13.457 1.00 97.19 204 ILE A N 1
ATOM 1602 C CA . ILE A 1 204 ? -8.855 -7.315 -14.672 1.00 97.19 204 ILE A CA 1
ATOM 1603 C C . ILE A 1 204 ? -9.985 -8.330 -14.451 1.00 97.19 204 ILE A C 1
ATOM 1605 O O . ILE A 1 204 ? -10.904 -8.444 -15.266 1.00 97.19 204 ILE A O 1
ATOM 1609 N N . ARG A 1 205 ? -9.939 -9.113 -13.367 1.00 96.50 205 ARG A N 1
ATOM 1610 C CA . ARG A 1 205 ? -10.884 -10.209 -13.127 1.00 96.50 205 ARG A CA 1
ATOM 1611 C C . ARG A 1 205 ? -12.320 -9.698 -13.040 1.00 96.50 205 ARG A C 1
ATOM 1613 O O . ARG A 1 205 ? -12.675 -8.979 -12.112 1.00 96.50 205 ARG A O 1
ATOM 1620 N N . GLY A 1 206 ? -13.152 -10.122 -13.992 1.00 95.19 206 GLY A N 1
ATOM 1621 C CA . GLY A 1 206 ? -14.570 -9.754 -14.048 1.00 95.19 206 GLY A CA 1
ATOM 1622 C C . GLY A 1 206 ? -14.849 -8.280 -14.374 1.00 95.19 206 GLY A C 1
ATOM 1623 O O . GLY A 1 206 ? -15.989 -7.856 -14.226 1.00 95.19 206 GLY A O 1
ATOM 1624 N N . ASN A 1 207 ? -13.846 -7.509 -14.811 1.00 96.69 207 ASN A N 1
ATOM 1625 C CA . ASN A 1 207 ? -13.994 -6.099 -15.170 1.00 96.69 207 ASN A CA 1
ATOM 1626 C C . ASN A 1 207 ? -13.678 -5.892 -16.657 1.00 96.69 207 ASN A C 1
ATOM 1628 O O . ASN A 1 207 ? -12.514 -5.894 -17.053 1.00 96.69 207 ASN A O 1
ATOM 1632 N N . THR A 1 208 ? -14.716 -5.720 -17.476 1.00 96.44 208 THR A N 1
ATOM 1633 C CA . THR A 1 208 ? -14.592 -5.618 -18.940 1.00 96.44 208 THR A CA 1
ATOM 1634 C C . THR A 1 208 ? -13.781 -4.402 -19.377 1.00 96.44 208 THR A C 1
ATOM 1636 O O . THR A 1 208 ? -12.929 -4.525 -20.248 1.00 96.44 208 THR A O 1
ATOM 1639 N N . THR A 1 209 ? -13.959 -3.249 -18.727 1.00 94.81 209 THR A N 1
ATOM 1640 C CA . THR A 1 209 ? -13.190 -2.028 -19.021 1.00 94.81 209 THR A CA 1
ATOM 1641 C C . THR A 1 209 ? -11.691 -2.260 -18.845 1.00 94.81 209 THR A C 1
ATOM 1643 O O . THR A 1 209 ? -10.890 -1.915 -19.717 1.00 94.81 209 THR A O 1
ATOM 1646 N N . ASN A 1 210 ? -11.304 -2.893 -17.736 1.00 96.19 210 ASN A N 1
ATOM 1647 C CA . ASN A 1 210 ? -9.904 -3.194 -17.454 1.00 96.19 210 ASN A CA 1
ATOM 1648 C C . ASN A 1 210 ? -9.358 -4.266 -18.406 1.00 96.19 210 ASN A C 1
ATOM 1650 O O . ASN A 1 210 ? -8.223 -4.145 -18.860 1.00 96.19 210 ASN A O 1
ATOM 1654 N N . GLN A 1 211 ? -10.159 -5.280 -18.747 1.00 97.12 211 GLN A N 1
ATOM 1655 C CA . GLN A 1 211 ? -9.793 -6.314 -19.723 1.00 97.12 211 GLN A CA 1
ATOM 1656 C C . GLN A 1 211 ? -9.532 -5.725 -21.110 1.00 97.12 211 GLN A C 1
ATOM 1658 O O . GLN A 1 211 ? -8.496 -6.012 -21.706 1.00 97.12 211 GLN A O 1
ATOM 1663 N N . ASP A 1 212 ? -10.423 -4.860 -21.596 1.00 94.81 212 ASP A N 1
ATOM 1664 C CA . ASP A 1 212 ? -10.282 -4.204 -22.896 1.00 94.81 212 ASP A CA 1
ATOM 1665 C C . ASP A 1 212 ? -9.049 -3.303 -22.934 1.00 94.81 212 ASP A C 1
ATOM 1667 O O . ASP A 1 212 ? -8.332 -3.252 -23.935 1.00 94.81 212 ASP A O 1
ATOM 1671 N N . SER A 1 213 ? -8.787 -2.585 -21.840 1.00 92.75 213 SER A N 1
ATOM 1672 C CA . SER A 1 213 ? -7.594 -1.753 -21.729 1.00 92.75 213 SER A CA 1
ATOM 1673 C C . SER A 1 213 ? -6.315 -2.585 -21.683 1.00 92.75 213 SER A C 1
ATOM 1675 O O . SER A 1 213 ? -5.334 -2.202 -22.314 1.00 92.75 213 SER A O 1
ATOM 1677 N N . PHE A 1 214 ? -6.313 -3.711 -20.966 1.00 93.94 214 PHE A N 1
ATOM 1678 C CA . PHE A 1 214 ? -5.175 -4.626 -20.914 1.00 93.94 214 PHE A CA 1
ATOM 1679 C C . PHE A 1 214 ? -4.897 -5.245 -22.290 1.00 93.94 214 PHE A C 1
ATOM 1681 O O . PHE A 1 214 ? -3.755 -5.252 -22.739 1.00 93.94 214 PHE A O 1
ATOM 1688 N N . ALA A 1 215 ? -5.939 -5.687 -23.003 1.00 93.31 215 ALA A N 1
ATOM 1689 C CA . ALA A 1 215 ? -5.820 -6.295 -24.330 1.00 93.31 215 ALA A CA 1
ATOM 1690 C C . ALA A 1 215 ? -5.242 -5.341 -25.392 1.00 93.31 215 ALA A C 1
ATOM 1692 O O . ALA A 1 215 ? -4.617 -5.787 -26.351 1.00 93.31 215 ALA A O 1
ATOM 1693 N N . LYS A 1 216 ? -5.447 -4.030 -25.225 1.00 91.31 216 LYS A N 1
ATOM 1694 C CA . LYS A 1 216 ? -4.914 -2.985 -26.115 1.00 91.31 216 LYS A CA 1
ATOM 1695 C C . LYS A 1 216 ? -3.513 -2.513 -25.723 1.00 91.31 216 LYS A C 1
ATOM 1697 O O . LYS A 1 216 ? -2.923 -1.725 -26.461 1.00 91.31 216 LYS A O 1
ATOM 1702 N N . HIS A 1 217 ? -2.997 -2.928 -24.567 1.00 88.31 217 HIS A N 1
ATOM 1703 C CA . HIS A 1 217 ? -1.724 -2.432 -24.066 1.00 88.31 217 HIS A CA 1
ATOM 1704 C C . HIS A 1 217 ? -0.561 -3.011 -24.885 1.00 88.31 217 HIS A C 1
ATOM 1706 O O . HIS A 1 217 ? -0.454 -4.221 -25.075 1.00 88.31 217 HIS A O 1
ATOM 1712 N N . VAL A 1 218 ? 0.327 -2.138 -25.364 1.00 83.38 218 VAL A N 1
ATOM 1713 C CA . VAL A 1 218 ? 1.498 -2.523 -26.161 1.00 83.38 218 VAL A CA 1
ATOM 1714 C C . VAL A 1 218 ? 2.743 -2.413 -25.298 1.00 83.38 218 VAL A C 1
ATOM 1716 O O . VAL A 1 218 ? 3.096 -1.330 -24.837 1.00 83.38 218 VAL A O 1
ATOM 1719 N N . ILE A 1 219 ? 3.436 -3.534 -25.120 1.00 79.19 219 ILE A N 1
ATOM 1720 C CA . ILE A 1 219 ? 4.715 -3.564 -24.417 1.00 79.19 219 ILE A CA 1
ATOM 1721 C C . ILE A 1 219 ? 5.782 -3.054 -25.381 1.00 79.19 219 ILE A C 1
ATOM 1723 O O . ILE A 1 219 ? 6.010 -3.640 -26.440 1.00 79.19 219 ILE A O 1
ATOM 1727 N N . LYS A 1 220 ? 6.457 -1.964 -25.017 1.00 69.88 220 LYS A N 1
ATOM 1728 C CA . LYS A 1 220 ? 7.636 -1.511 -25.756 1.00 69.88 220 LYS A CA 1
ATOM 1729 C C . LYS A 1 220 ? 8.749 -2.527 -25.518 1.00 69.88 220 LYS A C 1
ATOM 1731 O O . LYS A 1 220 ? 9.233 -2.655 -24.395 1.00 69.88 220 LYS A O 1
ATOM 1736 N N . SER A 1 221 ? 9.135 -3.271 -26.553 1.00 57.16 221 SER A N 1
ATOM 1737 C CA . SER A 1 221 ? 10.327 -4.116 -26.496 1.00 57.16 221 SER A CA 1
ATOM 1738 C C . SER A 1 221 ? 11.520 -3.235 -26.131 1.00 57.16 221 SER A C 1
ATOM 1740 O O . SER A 1 221 ? 11.815 -2.274 -26.840 1.00 57.16 221 SER A O 1
ATOM 1742 N N . GLY A 1 222 ? 12.167 -3.523 -25.000 1.00 55.00 222 GLY A N 1
ATOM 1743 C CA . GLY A 1 222 ? 13.450 -2.906 -24.676 1.00 55.00 222 GLY A CA 1
ATOM 1744 C C . GLY A 1 222 ? 14.459 -3.223 -25.777 1.00 55.00 222 GLY A C 1
ATOM 1745 O O . GLY A 1 222 ? 14.375 -4.293 -26.382 1.00 55.00 222 GLY A O 1
ATOM 1746 N N . GLU A 1 223 ? 15.371 -2.288 -26.050 1.00 45.81 223 GLU A N 1
ATOM 1747 C CA . GLU A 1 223 ? 16.461 -2.471 -27.008 1.00 45.81 223 GLU A CA 1
ATOM 1748 C C . GLU A 1 223 ? 17.118 -3.838 -26.788 1.00 45.81 223 GLU A C 1
ATOM 1750 O O . GLU A 1 223 ? 17.648 -4.138 -25.715 1.00 45.81 223 GLU A O 1
ATOM 1755 N N . VAL A 1 224 ? 17.032 -4.693 -27.806 1.00 42.56 224 VAL A N 1
ATOM 1756 C CA . VAL A 1 224 ? 17.846 -5.899 -27.881 1.00 42.56 224 VAL A CA 1
ATOM 1757 C C . VAL A 1 224 ? 19.278 -5.396 -27.989 1.00 42.56 224 VAL A C 1
ATOM 1759 O O . VAL A 1 224 ? 19.656 -4.841 -29.017 1.00 42.56 224 VAL A O 1
ATOM 1762 N N . ILE A 1 225 ? 20.060 -5.532 -26.919 1.00 47.03 225 ILE A N 1
ATOM 1763 C CA . ILE A 1 225 ? 21.507 -5.342 -27.001 1.00 47.03 225 ILE A CA 1
ATOM 1764 C C . ILE A 1 225 ? 22.003 -6.479 -27.890 1.00 47.03 225 ILE A C 1
ATOM 1766 O O . ILE A 1 225 ? 22.075 -7.628 -27.451 1.00 47.03 225 ILE A O 1
ATOM 1770 N N . ASP A 1 226 ? 22.244 -6.175 -29.162 1.00 40.34 226 ASP A N 1
ATOM 1771 C CA . ASP A 1 226 ? 22.836 -7.112 -30.101 1.00 40.34 226 ASP A CA 1
ATOM 1772 C C . ASP A 1 226 ? 24.242 -7.478 -29.584 1.00 40.34 226 ASP A C 1
ATOM 1774 O O . ASP A 1 226 ? 25.084 -6.588 -29.425 1.00 40.34 226 ASP A O 1
ATOM 1778 N N . PRO A 1 227 ? 24.535 -8.760 -29.291 1.00 50.34 227 PRO A N 1
ATOM 1779 C CA . PRO A 1 227 ? 25.858 -9.171 -28.830 1.00 50.34 227 PRO A CA 1
ATOM 1780 C C . PRO A 1 227 ? 26.970 -8.929 -29.868 1.00 50.34 227 PRO A C 1
ATOM 1782 O O . PRO A 1 227 ? 28.140 -9.145 -29.557 1.00 50.34 227 PRO A O 1
ATOM 1785 N N . THR A 1 228 ? 26.638 -8.526 -31.102 1.00 46.09 228 THR A N 1
ATOM 1786 C CA . THR A 1 228 ? 27.599 -8.431 -32.210 1.00 46.09 228 THR A CA 1
ATOM 1787 C C . THR A 1 228 ? 28.238 -7.056 -32.410 1.00 46.09 228 THR A C 1
ATOM 1789 O O . THR A 1 228 ? 29.237 -6.963 -33.124 1.00 46.09 228 THR A O 1
ATOM 1792 N N . THR A 1 229 ? 27.782 -5.993 -31.741 1.00 47.09 229 THR A N 1
ATOM 1793 C CA . THR A 1 229 ? 28.438 -4.677 -31.837 1.00 47.09 229 THR A CA 1
ATOM 1794 C C . THR A 1 229 ? 29.548 -4.531 -30.794 1.00 47.09 229 THR A C 1
ATOM 1796 O O . THR A 1 229 ? 29.426 -3.776 -29.831 1.00 47.09 229 THR A O 1
ATOM 1799 N N . SER A 1 230 ? 30.654 -5.257 -30.977 1.00 35.97 230 SER A N 1
ATOM 1800 C CA . SER A 1 230 ? 31.932 -4.859 -30.368 1.00 35.97 230 SER A CA 1
ATOM 1801 C C . SER A 1 230 ? 32.487 -3.637 -31.112 1.00 35.97 230 SER A C 1
ATOM 1803 O O . SER A 1 230 ? 32.450 -3.626 -32.346 1.00 35.97 230 SER A O 1
ATOM 1805 N N . PRO A 1 231 ? 33.023 -2.611 -30.427 1.00 41.06 231 PRO A N 1
ATOM 1806 C CA . PRO A 1 231 ? 33.690 -1.519 -31.113 1.00 41.06 231 PRO A CA 1
ATOM 1807 C C . PRO A 1 231 ? 34.990 -2.050 -31.721 1.00 41.06 231 PRO A C 1
ATOM 1809 O O . PRO A 1 231 ? 35.843 -2.604 -31.026 1.00 41.06 231 PRO A O 1
ATOM 1812 N N . VAL A 1 232 ? 35.135 -1.891 -33.036 1.00 38.44 232 VAL A N 1
ATOM 1813 C CA . VAL A 1 232 ? 36.416 -2.062 -33.720 1.00 38.44 232 VAL A CA 1
ATOM 1814 C C . VAL A 1 232 ? 37.379 -1.048 -33.110 1.00 38.44 232 VAL A C 1
ATOM 1816 O O . VAL A 1 232 ? 37.219 0.157 -33.294 1.00 38.44 232 VAL A O 1
ATOM 1819 N N . ILE A 1 233 ? 38.357 -1.533 -32.348 1.00 45.47 233 ILE A N 1
ATOM 1820 C CA . ILE A 1 233 ? 39.487 -0.727 -31.891 1.00 45.47 233 ILE A CA 1
ATOM 1821 C C . ILE A 1 233 ? 40.334 -0.451 -33.136 1.00 45.47 233 ILE A C 1
ATOM 1823 O O . ILE A 1 233 ? 41.089 -1.313 -33.585 1.00 45.47 233 ILE A O 1
ATOM 1827 N N . SER A 1 234 ? 40.160 0.723 -33.739 1.00 42.34 234 SER A N 1
ATOM 1828 C CA . SER A 1 234 ? 41.083 1.232 -34.751 1.00 42.34 234 SER A CA 1
ATOM 1829 C C . SER A 1 234 ? 42.403 1.597 -34.074 1.00 42.34 234 SER A C 1
ATOM 1831 O O . SER A 1 234 ? 42.406 2.350 -33.098 1.00 42.34 234 SER A O 1
ATOM 1833 N N . SER A 1 235 ? 43.474 0.993 -34.585 1.00 46.19 235 SER A N 1
ATOM 1834 C CA . SER A 1 235 ? 44.875 1.130 -34.168 1.00 46.19 235 SER A CA 1
ATOM 1835 C C . SER A 1 235 ? 45.429 2.538 -34.349 1.00 46.19 235 SER A C 1
ATOM 1837 O O . SER A 1 235 ? 44.962 3.233 -35.279 1.00 46.19 235 SER A O 1
#

Radius of gyration: 20.44 Å; Cα contacts (8 Å, |Δi|>4): 280; chains: 1; bounding box: 63×32×63 Å